Protein AF-0000000087550953 (afdb_homodimer)

Secondary structure (DSSP, 8-state):
---------------TTHHHHHHHHHHHHHHHHTTSPPPPTTEEEEEE-PPP-TTGGGEEEEEEEEEEEEE-SS-EEE--EEEEEEETTTTEEEEEEE--S-EEE--PPPSS---EEEEEESPPEEEE--SSS-EEEEEETT-EEEEEEEEE-S--EEPEE-/---------------TTHHHHHHHHHHHHHHHHTTSPPPPTTEEEEEE-PPP-TTGGGEEEEEEEEEEEEE-SS-EEE--EEEEEEETTTTEEEEEEE--S-EEE--PPPSS---EEEEEESPPEEEE--SSS-EEEEEETT-EEEEEEEEE-S--EEPEE-

InterPro domains:
  IPR005658 Proteinase inhibitor I11, ecotin [PF03974] (33-151)
  IPR005658 Proteinase inhibitor I11, ecotin [PTHR35890] (32-162)
  IPR036198 Ecotin superfamily [SSF49772] (35-161)

pLDDT: mean 83.34, std 19.75, range [30.27, 98.44]

Foldseek 3Di:
DPPPPPPPPPPPPPPPDPPPQVVVLVVLQVVQCVLDDAADPQKHKDKDADGDDDPQQQKKKKKWKWAKDWAAPWDKAFDWDKDWDADPPPRDIEIEIGGPRDMDTDDDDGDPRGTDIDTHTHPMDMGGGDNNHMHMYMGGPRMDMDMDMDGDDPDDDDDDDD/DPPPPPPPPPPPPPPPDPPPQVVVLVVLQVVQCVLDDAADPQKHKDKDADGDDDPQQQKKKKKWKWAKDWAAPWDKAFDWDKDWDADPPPRDIEIEIGGPRDMDTDDDDGDPRGTDIDTHTHDMDMGGGDNNHMHMYMGGPRMDMDMDMDGDDPDDDDDDDD

Nearest PDB structures (foldseek):
  1ezu-assembly1_B  TM=9.548E-01  e=1.624E-15  Escherichia coli
  1n8o-assembly1_E-2  TM=9.408E-01  e=2.287E-15  Escherichia coli K-12
  4niy-assembly1_E  TM=9.504E-01  e=1.503E-14  Escherichia coli K-12
  1slv-assembly1_A-2  TM=9.205E-01  e=1.888E-14  Escherichia coli
  4iw4-assembly1_D  TM=9.312E-01  e=3.341E-14  Escherichia coli

Solvent-accessible surface area (backbone atoms only — not comparable to full-atom values): 19060 Å² total; per-residue (Å²): 136,84,79,76,78,77,77,73,82,75,79,76,75,84,72,68,77,68,61,63,61,54,53,61,43,47,55,59,41,51,65,62,50,66,78,48,81,78,56,53,90,69,37,35,43,32,34,44,71,44,65,81,65,94,63,37,90,52,28,31,35,38,35,32,50,27,36,77,39,78,36,58,84,49,59,62,32,34,45,67,46,80,41,83,40,74,42,85,91,76,80,42,62,34,36,41,46,48,57,87,76,44,69,46,62,60,88,66,91,56,91,76,73,55,65,42,83,42,81,29,31,38,86,65,49,78,45,76,45,47,49,87,52,57,48,39,34,35,34,38,66,81,45,47,46,33,31,30,47,26,38,49,51,92,58,75,42,72,48,45,73,114,137,84,81,75,79,76,77,73,80,74,79,76,76,84,73,67,80,67,60,63,61,56,54,61,46,47,55,59,40,51,64,62,50,66,77,47,81,78,56,53,92,69,38,34,42,32,34,41,73,45,66,81,65,94,64,38,90,50,28,31,34,38,38,32,50,25,37,77,41,78,35,56,85,47,57,60,32,35,46,68,45,81,41,83,41,74,41,84,91,76,80,43,62,34,35,41,45,48,56,90,77,44,70,46,62,59,89,65,91,57,89,78,72,54,66,42,83,41,78,29,30,37,86,66,50,78,42,75,44,45,50,89,52,58,47,38,34,37,33,36,70,80,48,46,46,34,33,31,47,28,38,49,51,91,58,75,44,70,49,45,74,115

Structure (mmCIF, N/CA/C/O backbone):
data_AF-0000000087550953-model_v1
#
loop_
_entity.id
_entity.type
_entity.pdbx_description
1 polymer Ecotin
#
loop_
_atom_site.group_PDB
_atom_site.id
_atom_site.type_symbol
_atom_site.label_atom_id
_atom_site.label_alt_id
_atom_site.label_comp_id
_atom_site.label_asym_id
_atom_site.label_entity_id
_atom_site.label_seq_id
_atom_site.pdbx_PDB_ins_code
_atom_site.Cartn_x
_atom_site.Cartn_y
_atom_site.Cartn_z
_atom_site.occupancy
_atom_site.B_iso_or_equiv
_atom_site.auth_seq_id
_atom_site.auth_comp_id
_atom_site.auth_asym_id
_atom_site.auth_atom_id
_atom_site.pdbx_PDB_model_num
ATOM 1 N N . MET A 1 1 ? -7.473 6.297 -68.438 1 32.81 1 MET A N 1
ATOM 2 C CA . MET A 1 1 ? -8.039 6.266 -67.062 1 32.81 1 MET A CA 1
ATOM 3 C C . MET A 1 1 ? -6.957 5.957 -66.062 1 32.81 1 MET A C 1
ATOM 5 O O . MET A 1 1 ? -6.422 4.848 -66 1 32.81 1 MET A O 1
ATOM 9 N N . LYS A 1 2 ? -6.07 7.012 -65.812 1 34.12 2 LYS A N 1
ATOM 10 C CA . LYS A 1 2 ? -4.805 7.105 -65.062 1 34.12 2 LYS A CA 1
ATOM 11 C C . LYS A 1 2 ? -5.004 6.844 -63.594 1 34.12 2 LYS A C 1
ATOM 13 O O . LYS A 1 2 ? -5.809 7.516 -62.938 1 34.12 2 LYS A O 1
ATOM 18 N N . ILE A 1 3 ? -4.992 5.52 -63.188 1 38.53 3 ILE A N 1
ATOM 19 C CA . ILE A 1 3 ? -5.145 4.859 -61.906 1 38.53 3 ILE A CA 1
ATOM 20 C C . ILE A 1 3 ? -4.172 5.469 -60.906 1 38.53 3 ILE A C 1
ATOM 22 O O . ILE A 1 3 ? -2.955 5.391 -61.062 1 38.53 3 ILE A O 1
ATOM 26 N N . VAL A 1 4 ? -4.434 6.668 -60.344 1 33.28 4 VAL A N 1
ATOM 27 C CA . VAL A 1 4 ? -3.635 7.352 -59.344 1 33.28 4 VAL A CA 1
ATOM 28 C C . VAL A 1 4 ? -3.527 6.48 -58.094 1 33.28 4 VAL A C 1
ATOM 30 O O . VAL A 1 4 ? -4.543 6.047 -57.531 1 33.28 4 VAL A O 1
ATOM 33 N N . LYS A 1 5 ? -2.443 5.645 -57.969 1 32.78 5 LYS A N 1
ATOM 34 C CA . LYS A 1 5 ? -1.973 4.781 -56.906 1 32.78 5 LYS A CA 1
ATOM 35 C C . LYS A 1 5 ? -1.817 5.562 -55.594 1 32.78 5 LYS A C 1
ATOM 37 O O . LYS A 1 5 ? -0.935 6.414 -55.469 1 32.78 5 LYS A O 1
ATOM 42 N N . LYS A 1 6 ? -2.938 6.168 -55.062 1 40.34 6 LYS A N 1
ATOM 43 C CA . LYS A 1 6 ? -2.748 6.867 -53.781 1 40.34 6 LYS A CA 1
ATOM 44 C C . LYS A 1 6 ? -2.014 5.984 -52.781 1 40.34 6 LYS A C 1
ATOM 46 O O . LYS A 1 6 ? -2.43 4.855 -52.5 1 40.34 6 LYS A O 1
ATOM 51 N N . LEU A 1 7 ? -0.684 6.188 -52.562 1 36.62 7 LEU A N 1
ATOM 52 C CA . LEU A 1 7 ? 0.215 5.555 -51.625 1 36.62 7 LEU A CA 1
ATOM 53 C C . LEU A 1 7 ? -0.283 5.754 -50.188 1 36.62 7 LEU A C 1
ATOM 55 O O . LEU A 1 7 ? -0.565 6.879 -49.781 1 36.62 7 LEU A O 1
ATOM 59 N N . ILE A 1 8 ? -1.126 4.902 -49.688 1 41.12 8 ILE A N 1
ATOM 60 C CA . ILE A 1 8 ? -1.607 4.914 -48.312 1 41.12 8 ILE A CA 1
ATOM 61 C C . ILE A 1 8 ? -0.422 4.957 -47.375 1 41.12 8 ILE A C 1
ATOM 63 O O . ILE A 1 8 ? 0.488 4.129 -47.469 1 41.12 8 ILE A O 1
ATOM 67 N N . PRO A 1 9 ? -0.022 6.137 -46.781 1 45.53 9 PRO A N 1
ATOM 68 C CA . PRO A 1 9 ? 1.062 6.219 -45.812 1 45.53 9 PRO A CA 1
ATOM 69 C C . PRO A 1 9 ? 0.917 5.195 -44.688 1 45.53 9 PRO A C 1
ATOM 71 O O . PRO A 1 9 ? -0.192 4.961 -44.188 1 45.53 9 PRO A O 1
ATOM 74 N N . GLY A 1 10 ? 1.662 4.078 -44.719 1 38.56 10 GLY A N 1
ATOM 75 C CA . GLY A 1 10 ? 1.785 3.051 -43.688 1 38.56 10 GLY A CA 1
ATOM 76 C C . GLY A 1 10 ? 2.078 3.609 -42.312 1 38.56 10 GLY A C 1
ATOM 77 O O . GLY A 1 10 ? 3.043 4.355 -42.125 1 38.56 10 GLY A O 1
ATOM 78 N N . LEU A 1 11 ? 1.066 3.891 -41.562 1 40.94 11 LEU A N 1
ATOM 79 C CA . LEU A 1 11 ? 1.203 4.211 -40.156 1 40.94 11 LEU A CA 1
ATOM 80 C C . LEU A 1 11 ? 2.152 3.236 -39.438 1 40.94 11 LEU A C 1
ATOM 82 O O . LEU A 1 11 ? 1.882 2.035 -39.406 1 40.94 11 LEU A O 1
ATOM 86 N N . ILE A 1 12 ? 3.506 3.463 -39.5 1 39.19 12 ILE A N 1
ATOM 87 C CA . ILE A 1 12 ? 4.496 2.707 -38.75 1 39.19 12 ILE A CA 1
ATOM 88 C C . ILE A 1 12 ? 4.148 2.736 -37.25 1 39.19 12 ILE A C 1
ATOM 90 O O . ILE A 1 12 ? 4.141 3.803 -36.656 1 39.19 12 ILE A O 1
ATOM 94 N N . VAL A 1 13 ? 3.357 1.859 -36.812 1 38.94 13 VAL A N 1
ATOM 95 C CA . VAL A 1 13 ? 3.137 1.616 -35.406 1 38.94 13 VAL A CA 1
ATOM 96 C C . VAL A 1 13 ? 4.477 1.4 -34.688 1 38.94 13 VAL A C 1
ATOM 98 O O . VAL A 1 13 ? 5.242 0.506 -35.062 1 38.94 13 VAL A O 1
ATOM 101 N N . LEU A 1 14 ? 5.105 2.359 -34.094 1 36.69 14 LEU A N 1
ATOM 102 C CA . LEU A 1 14 ? 6.266 2.336 -33.188 1 36.69 14 LEU A CA 1
ATOM 103 C C . LEU A 1 14 ? 6.113 1.265 -32.125 1 36.69 14 LEU A C 1
ATOM 105 O O . LEU A 1 14 ? 5.504 1.508 -31.078 1 36.69 14 LEU A O 1
ATOM 109 N N . ILE A 1 15 ? 5.895 0.039 -32.375 1 39.53 15 ILE A N 1
ATOM 110 C CA . ILE A 1 15 ? 5.863 -1.06 -31.438 1 39.53 15 ILE A CA 1
ATOM 111 C C . ILE A 1 15 ? 7.238 -1.229 -30.797 1 39.53 15 ILE A C 1
ATOM 113 O O . ILE A 1 15 ? 7.426 -2.08 -29.922 1 39.53 15 ILE A O 1
ATOM 117 N N . GLY A 1 16 ? 8.398 -0.811 -31.344 1 37.25 16 GLY A N 1
ATOM 118 C CA . GLY A 1 16 ? 9.648 -1.536 -31.156 1 37.25 16 GLY A CA 1
ATOM 119 C C . GLY A 1 16 ? 10.289 -1.298 -29.812 1 37.25 16 GLY A C 1
ATOM 120 O O . GLY A 1 16 ? 11.32 -1.896 -29.484 1 37.25 16 GLY A O 1
ATOM 121 N N . MET A 1 17 ? 10.211 -0.172 -29.156 1 39.56 17 MET A N 1
ATOM 122 C CA . MET A 1 17 ? 11.305 0.144 -28.25 1 39.56 17 MET A CA 1
ATOM 123 C C . MET A 1 17 ? 11.188 -0.655 -26.953 1 39.56 17 MET A C 1
ATOM 125 O O . MET A 1 17 ? 12 -0.502 -26.047 1 39.56 17 MET A O 1
ATOM 129 N N . THR A 1 18 ? 10.18 -1.499 -26.672 1 47.12 18 THR A N 1
ATOM 130 C CA . THR A 1 18 ? 10.023 -2.018 -25.312 1 47.12 18 THR A CA 1
ATOM 131 C C . THR A 1 18 ? 10.867 -3.273 -25.109 1 47.12 18 THR A C 1
ATOM 133 O O . THR A 1 18 ? 11.07 -3.717 -23.984 1 47.12 18 THR A O 1
ATOM 136 N N . THR A 1 19 ? 11.492 -3.861 -26.141 1 49.34 19 THR A N 1
ATOM 137 C CA . THR A 1 19 ? 12.062 -5.188 -25.953 1 49.34 19 THR A CA 1
ATOM 138 C C . THR A 1 19 ? 13.477 -5.094 -25.375 1 49.34 19 THR A C 1
ATOM 140 O O . THR A 1 19 ? 13.93 -5.996 -24.672 1 49.34 19 THR A O 1
ATOM 143 N N . PHE A 1 20 ? 14.203 -4.055 -25.75 1 46.66 20 PHE A N 1
ATOM 144 C CA . PHE A 1 20 ? 15.609 -4.047 -25.391 1 46.66 20 PHE A CA 1
ATOM 145 C C . PHE A 1 20 ? 15.781 -3.85 -23.891 1 46.66 20 PHE A C 1
ATOM 147 O O . PHE A 1 20 ? 16.609 -4.504 -23.25 1 46.66 20 PHE A O 1
ATOM 154 N N . ALA A 1 21 ? 15.102 -2.967 -23.25 1 50.09 21 ALA A N 1
ATOM 155 C CA . ALA A 1 21 ? 15.234 -2.697 -21.828 1 50.09 21 ALA A CA 1
ATOM 156 C C . ALA A 1 21 ? 14.852 -3.922 -21 1 50.09 21 ALA A C 1
ATOM 158 O O . ALA A 1 21 ? 15.445 -4.18 -19.953 1 50.09 21 ALA A O 1
ATOM 159 N N . GLN A 1 22 ? 14.039 -4.82 -21.438 1 53.56 22 GLN A N 1
ATOM 160 C CA . GLN A 1 22 ? 13.594 -6 -20.703 1 53.56 22 GLN A CA 1
ATOM 161 C C . GLN A 1 22 ? 14.711 -7.031 -20.594 1 53.56 22 GLN A C 1
ATOM 163 O O . GLN A 1 22 ? 14.844 -7.703 -19.562 1 53.56 22 GLN A O 1
ATOM 168 N N . LYS A 1 23 ? 15.625 -7.156 -21.641 1 52.69 23 LYS A N 1
ATOM 169 C CA . LYS A 1 23 ? 16.656 -8.188 -21.641 1 52.69 23 LYS A CA 1
ATOM 170 C C . LYS A 1 23 ? 17.766 -7.871 -20.641 1 52.69 23 LYS A C 1
ATOM 172 O O . LYS A 1 23 ? 18.25 -8.758 -19.938 1 52.69 23 LYS A O 1
ATOM 177 N N . LYS A 1 24 ? 18.281 -6.664 -20.641 1 52.03 24 LYS A N 1
ATOM 178 C CA . LYS A 1 24 ? 19.328 -6.301 -19.703 1 52.03 24 LYS A CA 1
ATOM 179 C C . LYS A 1 24 ? 18.844 -6.441 -18.266 1 52.03 24 LYS A C 1
ATOM 181 O O . LYS A 1 24 ? 19.578 -6.93 -17.391 1 52.03 24 LYS A O 1
ATOM 186 N N . ALA A 1 25 ? 17.656 -6.07 -18.047 1 56.75 25 ALA A N 1
ATOM 187 C CA . ALA A 1 25 ? 17.078 -6.203 -16.703 1 56.75 25 ALA A CA 1
ATOM 188 C C . ALA A 1 25 ? 17 -7.668 -16.297 1 56.75 25 ALA A C 1
ATOM 190 O O . ALA A 1 25 ? 17.219 -8 -15.125 1 56.75 25 ALA A O 1
ATOM 191 N N . GLU A 1 26 ? 16.859 -8.523 -17.234 1 56.72 26 GLU A N 1
ATOM 192 C CA . GLU A 1 26 ? 16.766 -9.953 -16.938 1 56.72 26 GLU A CA 1
ATOM 193 C C . GLU A 1 26 ? 18.094 -10.516 -16.453 1 56.72 26 GLU A C 1
ATOM 195 O O . GLU A 1 26 ? 18.125 -11.336 -15.531 1 56.72 26 GLU A O 1
ATOM 200 N N . LYS A 1 27 ? 19.109 -10.062 -17.062 1 55.44 27 LYS A N 1
ATOM 201 C CA . LYS A 1 27 ? 20.406 -10.602 -16.672 1 55.44 27 LYS A CA 1
ATOM 202 C C . LYS A 1 27 ? 20.781 -10.188 -15.25 1 55.44 27 LYS A C 1
ATOM 204 O O . LYS A 1 27 ? 21.25 -11.008 -14.461 1 55.44 27 LYS A O 1
ATOM 209 N N . TYR A 1 28 ? 20.625 -8.969 -14.875 1 57.66 28 TYR A N 1
ATOM 210 C CA . TYR A 1 28 ? 20.938 -8.492 -13.531 1 57.66 28 TYR A CA 1
ATOM 211 C C . TYR A 1 28 ? 20.047 -9.164 -12.5 1 57.66 28 TYR A C 1
ATOM 213 O O . TYR A 1 28 ? 20.516 -9.547 -11.422 1 57.66 28 TYR A O 1
ATOM 221 N N . ALA A 1 29 ? 18.891 -9.43 -12.945 1 61.28 29 ALA A N 1
ATOM 222 C CA . ALA A 1 29 ? 17.953 -10.078 -12.016 1 61.28 29 ALA A CA 1
ATOM 223 C C . ALA A 1 29 ? 18.406 -11.5 -11.695 1 61.28 29 ALA A C 1
ATOM 225 O O . ALA A 1 29 ? 18.344 -11.93 -10.539 1 61.28 29 ALA A O 1
ATOM 226 N N . LYS A 1 30 ? 18.906 -12.148 -12.695 1 61.03 30 LYS A N 1
ATOM 227 C CA . LYS A 1 30 ? 19.312 -13.539 -12.477 1 61.03 30 LYS A CA 1
ATOM 228 C C . LYS A 1 30 ? 20.438 -13.633 -11.461 1 61.03 30 LYS A C 1
ATOM 230 O O . LYS A 1 30 ? 20.438 -14.516 -10.602 1 61.03 30 LYS A O 1
ATOM 235 N N . LEU A 1 31 ? 21.375 -12.789 -11.539 1 60.41 31 LEU A N 1
ATOM 236 C CA . LEU A 1 31 ? 22.516 -12.812 -10.625 1 60.41 31 LEU A CA 1
ATOM 237 C C . LEU A 1 31 ? 22.062 -12.547 -9.195 1 60.41 31 LEU A C 1
ATOM 239 O O . LEU A 1 31 ? 22.531 -13.203 -8.258 1 60.41 31 LEU A O 1
ATOM 243 N N . GLU A 1 32 ? 21.047 -11.734 -9.047 1 71.5 32 GLU A N 1
ATOM 244 C CA . GLU A 1 32 ? 20.594 -11.398 -7.699 1 71.5 32 GLU A CA 1
ATOM 245 C C . GLU A 1 32 ? 19.656 -12.477 -7.145 1 71.5 32 GLU A C 1
ATOM 247 O O . GLU A 1 32 ? 19.641 -12.719 -5.938 1 71.5 32 GLU A O 1
ATOM 252 N N . ILE A 1 33 ? 19.234 -13.297 -8.078 1 77.81 33 ILE A N 1
ATOM 253 C CA . ILE A 1 33 ? 18.281 -14.312 -7.641 1 77.81 33 ILE A CA 1
ATOM 254 C C . ILE A 1 33 ? 19.031 -15.547 -7.148 1 77.81 33 ILE A C 1
ATOM 256 O O . ILE A 1 33 ? 18.516 -16.297 -6.312 1 77.81 33 ILE A O 1
ATOM 260 N N . GLU A 1 34 ? 20.219 -15.727 -7.602 1 78.06 34 GLU A N 1
ATOM 261 C CA . GLU A 1 34 ? 21.016 -16.891 -7.246 1 78.06 34 GLU A CA 1
ATOM 262 C C . GLU A 1 34 ? 21.359 -16.891 -5.762 1 78.06 34 GLU A C 1
ATOM 264 O O . GLU A 1 34 ? 21.625 -17.953 -5.176 1 78.06 34 GLU A O 1
ATOM 269 N N . MET A 1 35 ? 21.297 -15.773 -5.176 1 80.19 35 MET A N 1
ATOM 270 C CA . MET A 1 35 ? 21.641 -15.656 -3.764 1 80.19 35 MET A CA 1
ATOM 271 C C . MET A 1 35 ? 20.5 -16.141 -2.881 1 80.19 35 MET A C 1
ATOM 273 O O . MET A 1 35 ? 20.688 -16.359 -1.682 1 80.19 35 MET A O 1
ATOM 277 N N . PHE A 1 36 ? 19.406 -16.375 -3.471 1 86.25 36 PHE A N 1
ATOM 278 C CA . PHE A 1 36 ? 18.25 -16.781 -2.689 1 86.25 36 PHE A CA 1
ATOM 279 C C . PHE A 1 36 ? 18.172 -18.312 -2.582 1 86.25 36 PHE A C 1
ATOM 281 O O . PHE A 1 36 ? 18.641 -19.016 -3.475 1 86.25 36 PHE A O 1
ATOM 288 N N . PRO A 1 37 ? 17.609 -18.734 -1.5 1 85.69 37 PRO A N 1
ATOM 289 C CA . PRO A 1 37 ? 17.484 -20.188 -1.344 1 85.69 37 PRO A CA 1
ATOM 290 C C . PRO A 1 37 ? 16.656 -20.828 -2.449 1 85.69 37 PRO A C 1
ATOM 292 O O . PRO A 1 37 ? 15.812 -20.156 -3.059 1 85.69 37 PRO A O 1
ATOM 295 N N . LYS A 1 38 ? 16.984 -22.094 -2.602 1 89.12 38 LYS A N 1
ATOM 296 C CA . LYS A 1 38 ? 16.156 -22.844 -3.547 1 89.12 38 LYS A CA 1
ATOM 297 C C . LYS A 1 38 ? 14.781 -23.141 -2.971 1 89.12 38 LYS A C 1
ATOM 299 O O . LYS A 1 38 ? 14.617 -23.234 -1.754 1 89.12 38 LYS A O 1
ATOM 304 N N . ALA A 1 39 ? 13.867 -23.266 -3.939 1 93.38 39 ALA A N 1
ATOM 305 C CA . ALA A 1 39 ? 12.508 -23.578 -3.5 1 93.38 39 ALA A CA 1
ATOM 306 C C . ALA A 1 39 ? 12.422 -24.984 -2.926 1 93.38 39 ALA A C 1
ATOM 308 O O . ALA A 1 39 ? 13.078 -25.906 -3.422 1 93.38 39 ALA A O 1
ATOM 309 N N . LYS A 1 40 ? 11.656 -25.188 -1.918 1 94.25 40 LYS A N 1
ATOM 310 C CA . LYS A 1 40 ? 11.406 -26.516 -1.363 1 94.25 40 LYS A CA 1
ATOM 311 C C . LYS A 1 40 ? 10.5 -27.328 -2.281 1 94.25 40 LYS A C 1
ATOM 313 O O . LYS A 1 40 ? 9.922 -26.797 -3.23 1 94.25 40 LYS A O 1
ATOM 318 N N . GLU A 1 41 ? 10.43 -28.578 -1.947 1 96 41 GLU A N 1
ATOM 319 C CA . GLU A 1 41 ? 9.57 -29.453 -2.746 1 96 41 GLU A CA 1
ATOM 320 C C . GLU A 1 41 ? 8.125 -28.938 -2.746 1 96 41 GLU A C 1
ATOM 322 O O . GLU A 1 41 ? 7.602 -28.562 -1.699 1 96 41 GLU A O 1
ATOM 327 N N . GLY A 1 42 ? 7.566 -28.938 -3.91 1 96.75 42 GLY A N 1
ATOM 328 C CA . GLY A 1 42 ? 6.188 -28.484 -4.027 1 96.75 42 GLY A CA 1
ATOM 329 C C . GLY A 1 42 ? 6.07 -26.984 -4.203 1 96.75 42 GLY A C 1
ATOM 330 O O . GLY A 1 42 ? 4.965 -26.469 -4.367 1 96.75 42 GLY A O 1
ATOM 331 N N . TYR A 1 43 ? 7.199 -26.406 -4.148 1 97.31 43 TYR A N 1
ATOM 332 C CA . TYR A 1 43 ? 7.23 -24.953 -4.301 1 97.31 43 TYR A CA 1
ATOM 333 C C . TYR A 1 43 ? 8.07 -24.547 -5.512 1 97.31 43 TYR A C 1
ATOM 335 O O . TYR A 1 43 ? 8.859 -25.344 -6.02 1 97.31 43 TYR A O 1
ATOM 343 N N . LYS A 1 44 ? 7.824 -23.312 -5.938 1 97 44 LYS A N 1
ATOM 344 C CA . LYS A 1 44 ? 8.664 -22.703 -6.965 1 97 44 LYS A CA 1
ATOM 345 C C . LYS A 1 44 ? 9.078 -21.281 -6.562 1 97 44 LYS A C 1
ATOM 347 O O . LYS A 1 44 ? 8.391 -20.625 -5.781 1 97 44 LYS A O 1
ATOM 352 N N . GLN A 1 45 ? 10.195 -20.938 -7.102 1 95.56 45 GLN A N 1
ATOM 353 C CA . GLN A 1 45 ? 10.672 -19.562 -6.941 1 95.56 45 GLN A CA 1
ATOM 354 C C . GLN A 1 45 ? 10.273 -18.703 -8.133 1 95.56 45 GLN A C 1
ATOM 356 O O . GLN A 1 45 ? 10.539 -19.062 -9.281 1 95.56 45 GLN A O 1
ATOM 361 N N . VAL A 1 46 ? 9.562 -17.656 -7.859 1 96.19 46 VAL A N 1
ATOM 362 C CA . VAL A 1 46 ? 9.188 -16.703 -8.898 1 96.19 46 VAL A CA 1
ATOM 363 C C . VAL A 1 46 ? 9.664 -15.312 -8.508 1 96.19 46 VAL A C 1
ATOM 365 O O . VAL A 1 46 ? 9.875 -15.023 -7.328 1 96.19 46 VAL A O 1
ATOM 368 N N . TYR A 1 47 ? 9.867 -14.477 -9.594 1 95.25 47 TYR A N 1
ATOM 369 C CA . TYR A 1 47 ? 10.383 -13.156 -9.242 1 95.25 47 TYR A CA 1
ATOM 370 C C . TYR A 1 47 ? 9.82 -12.086 -10.18 1 95.25 47 TYR A C 1
ATOM 372 O O . TYR A 1 47 ? 9.336 -12.398 -11.266 1 95.25 47 TYR A O 1
ATOM 380 N N . ILE A 1 48 ? 9.758 -10.93 -9.75 1 95.06 48 ILE A N 1
ATOM 381 C CA . ILE A 1 48 ? 9.43 -9.734 -10.516 1 95.06 48 ILE A CA 1
ATOM 382 C C . ILE A 1 48 ? 10.664 -8.844 -10.633 1 95.06 48 ILE A C 1
ATOM 384 O O . ILE A 1 48 ? 11.203 -8.383 -9.617 1 95.06 48 ILE A O 1
ATOM 388 N N . GLN A 1 49 ? 11.094 -8.664 -11.797 1 93.44 49 GLN A N 1
ATOM 389 C CA . GLN A 1 49 ? 12.141 -7.695 -12.102 1 93.44 49 GLN A CA 1
ATOM 390 C C . GLN A 1 49 ? 11.578 -6.5 -12.859 1 93.44 49 GLN A C 1
ATOM 392 O O . GLN A 1 49 ? 11.047 -6.652 -13.961 1 93.44 49 GLN A O 1
ATOM 397 N N . LEU A 1 50 ? 11.789 -5.371 -12.266 1 93.88 50 LEU A N 1
ATOM 398 C CA . LEU A 1 50 ? 11.195 -4.172 -12.852 1 93.88 50 LEU A CA 1
ATOM 399 C C . LEU A 1 50 ? 12.227 -3.41 -13.68 1 93.88 50 LEU A C 1
ATOM 401 O O . LEU A 1 50 ? 13.391 -3.326 -13.297 1 93.88 50 LEU A O 1
ATOM 405 N N . PRO A 1 51 ? 11.789 -2.898 -14.797 1 92.75 51 PRO A N 1
ATOM 406 C CA . PRO A 1 51 ? 12.727 -2.096 -15.586 1 92.75 51 PRO A CA 1
ATOM 407 C C . PRO A 1 51 ? 13.094 -0.781 -14.906 1 92.75 51 PRO A C 1
ATOM 409 O O . PRO A 1 51 ? 12.297 -0.223 -14.156 1 92.75 51 PRO A O 1
ATOM 412 N N . MET A 1 52 ? 14.289 -0.308 -15.195 1 91.75 52 MET A N 1
ATOM 413 C CA . MET A 1 52 ? 14.734 0.971 -14.648 1 91.75 52 MET A CA 1
ATOM 414 C C . MET A 1 52 ? 13.883 2.117 -15.188 1 91.75 52 MET A C 1
ATOM 416 O O . MET A 1 52 ? 13.516 2.127 -16.359 1 91.75 52 MET A O 1
ATOM 420 N N . THR A 1 53 ? 13.57 2.998 -14.219 1 91.31 53 THR A N 1
ATOM 421 C CA . THR A 1 53 ? 12.82 4.18 -14.641 1 91.31 53 THR A CA 1
ATOM 422 C C . THR A 1 53 ? 13.234 5.398 -13.82 1 91.31 53 THR A C 1
ATOM 424 O O . THR A 1 53 ? 13.781 5.262 -12.727 1 91.31 53 THR A O 1
ATOM 427 N N . LYS A 1 54 ? 13.133 6.637 -14.297 1 87.69 54 LYS A N 1
ATOM 428 C CA . LYS A 1 54 ? 13.617 7.863 -13.672 1 87.69 54 LYS A CA 1
ATOM 429 C C . LYS A 1 54 ? 12.805 8.195 -12.422 1 87.69 54 LYS A C 1
ATOM 431 O O . LYS A 1 54 ? 13.352 8.719 -11.445 1 87.69 54 LYS A O 1
ATOM 436 N N . ASN A 1 55 ? 11.484 7.93 -12.289 1 89.56 55 ASN A N 1
ATOM 437 C CA . ASN A 1 55 ? 10.664 8.367 -11.164 1 89.56 55 ASN A CA 1
ATOM 438 C C . ASN A 1 55 ? 10.094 7.18 -10.383 1 89.56 55 ASN A C 1
ATOM 440 O O . ASN A 1 55 ? 8.898 7.129 -10.117 1 89.56 55 ASN A O 1
ATOM 444 N N . GLU A 1 56 ? 11.133 6.449 -9.82 1 92.69 56 GLU A N 1
ATOM 445 C CA . GLU A 1 56 ? 10.68 5.238 -9.148 1 92.69 56 GLU A CA 1
ATOM 446 C C . GLU A 1 56 ? 9.969 5.566 -7.84 1 92.69 56 GLU A C 1
ATOM 448 O O . GLU A 1 56 ? 9.078 4.828 -7.406 1 92.69 56 GLU A O 1
ATOM 453 N N . ASN A 1 57 ? 10.297 6.742 -7.227 1 88.94 57 ASN A N 1
ATOM 454 C CA . ASN A 1 57 ? 9.719 7.133 -5.945 1 88.94 57 ASN A CA 1
ATOM 455 C C . ASN A 1 57 ? 8.211 7.359 -6.051 1 88.94 57 ASN A C 1
ATOM 457 O O . ASN A 1 57 ? 7.504 7.332 -5.043 1 88.94 57 ASN A O 1
ATOM 461 N N . ASP A 1 58 ? 7.754 7.629 -7.25 1 92.44 58 ASP A N 1
ATOM 462 C CA . ASP A 1 58 ? 6.336 7.906 -7.457 1 92.44 58 ASP A CA 1
ATOM 463 C C . ASP A 1 58 ? 5.586 6.648 -7.883 1 92.44 58 ASP A C 1
ATOM 465 O O . ASP A 1 58 ? 4.395 6.703 -8.195 1 92.44 58 ASP A O 1
ATOM 469 N N . LEU A 1 59 ? 6.348 5.586 -7.875 1 94.94 59 LEU A N 1
ATOM 470 C CA . LEU A 1 59 ? 5.75 4.336 -8.336 1 94.94 59 LEU A CA 1
ATOM 471 C C . LEU A 1 59 ? 5.695 3.311 -7.207 1 94.94 59 LEU A C 1
ATOM 473 O O . LEU A 1 59 ? 6.586 3.27 -6.355 1 94.94 59 LEU A O 1
ATOM 477 N N . LYS A 1 60 ? 4.625 2.557 -7.242 1 97.19 60 LYS A N 1
ATOM 478 C CA . LYS A 1 60 ? 4.453 1.406 -6.359 1 97.19 60 LYS A CA 1
ATOM 479 C C . LYS A 1 60 ? 4.113 0.149 -7.156 1 97.19 60 LYS A C 1
AT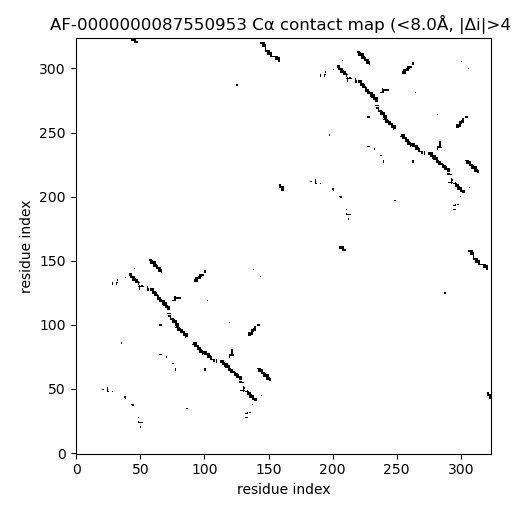OM 481 O O . LYS A 1 60 ? 3.701 0.233 -8.312 1 97.19 60 LYS A O 1
ATOM 486 N N . VAL A 1 61 ? 4.367 -0.966 -6.512 1 96.75 61 VAL A N 1
ATOM 487 C CA . VAL A 1 61 ? 4.016 -2.254 -7.102 1 96.75 61 VAL A CA 1
ATOM 488 C C . VAL A 1 61 ? 2.959 -2.943 -6.242 1 96.75 61 VAL A C 1
ATOM 490 O O . VAL A 1 61 ? 3.148 -3.123 -5.035 1 96.75 61 VAL A O 1
ATOM 493 N N . GLU A 1 62 ? 1.87 -3.158 -6.883 1 97.44 62 GLU A N 1
ATOM 494 C CA . GLU A 1 62 ? 0.876 -4.02 -6.25 1 97.44 62 GLU A CA 1
ATOM 495 C C . GLU A 1 62 ? 0.938 -5.438 -6.809 1 97.44 62 GLU A C 1
ATOM 497 O O . GLU A 1 62 ? 0.851 -5.637 -8.023 1 97.44 62 GLU A O 1
ATOM 502 N N . PHE A 1 63 ? 1.124 -6.438 -5.863 1 97.75 63 PHE A N 1
ATOM 503 C CA . PHE A 1 63 ? 1.208 -7.793 -6.383 1 97.75 63 PHE A CA 1
ATOM 504 C C . PHE A 1 63 ? 0.138 -8.68 -5.758 1 97.75 63 PHE A C 1
ATOM 506 O O . PHE A 1 63 ? -0.348 -8.398 -4.66 1 97.75 63 PHE A O 1
ATOM 513 N N . PHE A 1 64 ? -0.134 -9.727 -6.504 1 97.69 64 PHE A N 1
ATOM 514 C CA . PHE A 1 64 ? -1.208 -10.664 -6.199 1 97.69 64 PHE A CA 1
ATOM 515 C C . PHE A 1 64 ? -0.714 -12.102 -6.297 1 97.69 64 PHE A C 1
ATOM 517 O O . PHE A 1 64 ? -0.252 -12.531 -7.355 1 97.69 64 PHE A O 1
ATOM 524 N N . VAL A 1 65 ? -0.802 -12.781 -5.219 1 98.44 65 VAL A N 1
ATOM 525 C CA . VAL A 1 65 ? -0.543 -14.211 -5.285 1 98.44 65 VAL A CA 1
ATOM 526 C C . VAL A 1 65 ? -1.864 -14.969 -5.379 1 98.44 65 VAL A C 1
ATOM 528 O O . VAL A 1 65 ? -2.713 -14.867 -4.488 1 98.44 65 VAL A O 1
ATOM 531 N N . GLY A 1 66 ? -1.997 -15.68 -6.449 1 98.12 66 GLY A N 1
ATOM 532 C CA . GLY A 1 66 ? -3.303 -16.297 -6.633 1 98.12 66 GLY A CA 1
ATOM 533 C C . GLY A 1 66 ? -3.281 -17.469 -7.602 1 98.12 66 GLY A C 1
ATOM 534 O O . GLY A 1 66 ? -2.221 -18.031 -7.867 1 98.12 66 GLY A O 1
ATOM 535 N N . VAL A 1 67 ? -4.492 -17.938 -8 1 97.19 67 VAL A N 1
ATOM 536 C CA . VAL A 1 67 ? -4.695 -19.062 -8.891 1 97.19 67 VAL A CA 1
ATOM 537 C C . VAL A 1 67 ? -5.93 -18.828 -9.758 1 97.19 67 VAL A C 1
ATOM 539 O O . VAL A 1 67 ? -6.887 -18.188 -9.328 1 97.19 67 VAL A O 1
ATOM 542 N N . GLU A 1 68 ? -5.809 -19.312 -11 1 96.19 68 GLU A N 1
ATOM 543 C CA . GLU A 1 68 ? -7 -19.312 -11.844 1 96.19 68 GLU A CA 1
ATOM 544 C C . GLU A 1 68 ? -7.898 -20.5 -11.523 1 96.19 68 GLU A C 1
ATOM 546 O O . GLU A 1 68 ? -7.426 -21.641 -11.43 1 96.19 68 GLU A O 1
ATOM 551 N N . LYS A 1 69 ? -9.188 -20.203 -11.406 1 95.75 69 LYS A N 1
ATOM 552 C CA . LYS A 1 69 ? -10.164 -21.25 -11.109 1 95.75 69 LYS A CA 1
ATOM 553 C C . LYS A 1 69 ? -11.492 -20.969 -11.797 1 95.75 69 LYS A C 1
ATOM 555 O O . LYS A 1 69 ? -11.82 -19.812 -12.086 1 95.75 69 LYS A O 1
ATOM 560 N N . MET A 1 70 ? -12.164 -22.141 -12.086 1 95 70 MET A N 1
ATOM 561 C CA . MET A 1 70 ? -13.547 -22.016 -12.516 1 95 70 MET A CA 1
ATOM 562 C C . MET A 1 70 ? -14.469 -21.766 -11.32 1 95 70 MET A C 1
ATOM 564 O O . MET A 1 70 ? -14.617 -22.641 -10.461 1 95 70 MET A O 1
ATOM 568 N N . LEU A 1 71 ? -15.078 -20.516 -11.273 1 94.12 71 LEU A N 1
ATOM 569 C CA . LEU A 1 71 ? -15.844 -20.125 -10.094 1 94.12 71 LEU A CA 1
ATOM 570 C C . LEU A 1 71 ? -17.203 -19.547 -10.5 1 94.12 71 LEU A C 1
ATOM 572 O O . LEU A 1 71 ? -17.375 -19.094 -11.633 1 94.12 71 LEU A O 1
ATOM 576 N N . ASP A 1 72 ? -18.062 -19.625 -9.461 1 93.12 72 ASP A N 1
ATOM 577 C CA . ASP A 1 72 ? -19.406 -19.109 -9.703 1 93.12 72 ASP A CA 1
ATOM 578 C C . ASP A 1 72 ? -19.453 -17.594 -9.531 1 93.12 72 ASP A C 1
ATOM 580 O O . ASP A 1 72 ? -18.422 -16.922 -9.555 1 93.12 72 ASP A O 1
ATOM 584 N N . CYS A 1 73 ? -20.688 -16.984 -9.336 1 92.75 73 CYS A N 1
ATOM 585 C CA . CYS A 1 73 ? -20.938 -15.555 -9.344 1 92.75 73 CYS A CA 1
ATOM 586 C C . CYS A 1 73 ? -20.531 -14.922 -8.023 1 92.75 73 CYS A C 1
ATOM 588 O O . CYS A 1 73 ? -20.5 -13.703 -7.891 1 92.75 73 CYS A O 1
ATOM 590 N N . ASN A 1 74 ? -20.109 -15.789 -7.035 1 91.75 74 ASN A N 1
ATOM 591 C CA . ASN A 1 74 ? -19.781 -15.266 -5.711 1 91.75 74 ASN A CA 1
ATOM 592 C C . ASN A 1 74 ? -18.422 -14.578 -5.699 1 91.75 74 ASN A C 1
ATOM 594 O O . ASN A 1 74 ? -17.625 -14.734 -6.629 1 91.75 74 ASN A O 1
ATOM 598 N N . ASN A 1 75 ? -18.266 -13.664 -4.75 1 91.56 75 ASN A N 1
ATOM 599 C CA . ASN A 1 75 ? -16.922 -13.133 -4.52 1 91.56 75 ASN A CA 1
ATOM 600 C C . ASN A 1 75 ? -16.016 -14.172 -3.861 1 91.56 75 ASN A C 1
ATOM 602 O O . ASN A 1 75 ? -16.406 -14.805 -2.877 1 91.56 75 ASN A O 1
ATOM 606 N N . HIS A 1 76 ? -14.938 -14.398 -4.441 1 95.56 76 HIS A N 1
ATOM 607 C CA . HIS A 1 76 ? -14.031 -15.422 -3.93 1 95.56 76 HIS A CA 1
ATOM 608 C C . HIS A 1 76 ? -12.672 -14.836 -3.58 1 95.56 76 HIS A C 1
ATOM 610 O O . HIS A 1 76 ? -12.266 -13.812 -4.148 1 95.56 76 HIS A O 1
ATOM 616 N N . PHE A 1 77 ? -12.016 -15.438 -2.697 1 96.69 77 PHE A N 1
ATOM 617 C CA . PHE A 1 77 ? -10.648 -15.094 -2.32 1 96.69 77 PHE A CA 1
ATOM 618 C C . PHE A 1 77 ? -9.852 -16.344 -1.994 1 96.69 77 PHE A C 1
ATOM 620 O O . PHE A 1 77 ? -10.422 -17.375 -1.624 1 96.69 77 PHE A O 1
ATOM 627 N N . LEU A 1 78 ? -8.609 -16.234 -2.221 1 97.94 78 LEU A N 1
ATOM 628 C CA . LEU A 1 78 ? -7.727 -17.344 -1.909 1 97.94 78 LEU A CA 1
ATOM 629 C C . LEU A 1 78 ? -7.422 -17.406 -0.416 1 97.94 78 LEU A C 1
ATOM 631 O O . LEU A 1 78 ? -7.156 -16.375 0.207 1 97.94 78 LEU A O 1
ATOM 635 N N . ILE A 1 79 ? -7.477 -18.609 0.09 1 97.5 79 ILE A N 1
ATOM 636 C CA . ILE A 1 79 ? -7.133 -18.812 1.494 1 97.5 79 ILE A CA 1
ATOM 637 C C . ILE A 1 79 ? -5.652 -19.156 1.62 1 97.5 79 ILE A C 1
ATOM 639 O O . ILE A 1 79 ? -5.152 -20.031 0.914 1 97.5 79 ILE A O 1
ATOM 643 N N . GLY A 1 80 ? -4.977 -18.438 2.562 1 97.62 80 GLY A N 1
ATOM 644 C CA . GLY A 1 80 ? -3.557 -18.672 2.773 1 97.62 80 GLY A CA 1
ATOM 645 C C . GLY A 1 80 ? -2.859 -17.516 3.471 1 97.62 80 GLY A C 1
ATOM 646 O O . GLY A 1 80 ? -3.514 -16.641 4.047 1 97.62 80 GLY A O 1
ATOM 647 N N . ASN A 1 81 ? -1.561 -17.688 3.461 1 97.5 81 ASN A N 1
ATOM 648 C CA . ASN A 1 81 ? -0.762 -16.688 4.16 1 97.5 81 ASN A CA 1
ATOM 649 C C . ASN A 1 81 ? 0.465 -16.281 3.35 1 97.5 81 ASN A C 1
ATOM 651 O O . ASN A 1 81 ? 1.098 -17.109 2.709 1 97.5 81 ASN A O 1
ATOM 655 N N . LEU A 1 82 ? 0.693 -14.961 3.404 1 97.69 82 LEU A N 1
ATOM 656 C CA . LEU A 1 82 ? 1.895 -14.391 2.809 1 97.69 82 LEU A CA 1
ATOM 657 C C . LEU A 1 82 ? 2.822 -13.836 3.883 1 97.69 82 LEU A C 1
ATOM 659 O O . LEU A 1 82 ? 2.41 -13.008 4.703 1 97.69 82 LEU A O 1
ATOM 663 N N . LYS A 1 83 ? 4.074 -14.312 3.879 1 95.94 83 LYS A N 1
ATOM 664 C CA . LYS A 1 83 ? 5.031 -13.844 4.875 1 95.94 83 LYS A CA 1
ATOM 665 C C . LYS A 1 83 ? 6.27 -13.242 4.211 1 95.94 83 LYS A C 1
ATOM 667 O O . LYS A 1 83 ? 6.855 -13.852 3.314 1 95.94 83 LYS A O 1
ATOM 672 N N . ALA A 1 84 ? 6.57 -12.07 4.711 1 93.94 84 ALA A N 1
ATOM 673 C CA . ALA A 1 84 ? 7.828 -11.469 4.277 1 93.94 84 ALA A CA 1
ATOM 674 C C . ALA A 1 84 ? 9 -11.984 5.113 1 93.94 84 ALA A C 1
ATOM 676 O O . ALA A 1 84 ? 8.938 -11.977 6.344 1 93.94 84 ALA A O 1
ATOM 677 N N . GLN A 1 85 ? 10.062 -12.43 4.488 1 91.12 85 GLN A N 1
ATOM 678 C CA . GLN A 1 85 ? 11.242 -12.945 5.176 1 91.12 85 GLN A CA 1
ATOM 679 C C . GLN A 1 85 ? 12.492 -12.18 4.773 1 91.12 85 GLN A C 1
ATOM 681 O O . GLN A 1 85 ? 12.586 -11.68 3.648 1 91.12 85 GLN A O 1
ATOM 686 N N . ASP A 1 86 ? 13.375 -12.062 5.754 1 88 86 ASP A N 1
ATOM 687 C CA . ASP A 1 86 ? 14.648 -11.414 5.48 1 88 86 ASP A CA 1
ATOM 688 C C . ASP A 1 86 ? 15.734 -12.438 5.145 1 88 86 ASP A C 1
ATOM 690 O O . ASP A 1 86 ? 15.828 -13.484 5.793 1 88 86 ASP A O 1
ATOM 694 N N . LEU A 1 87 ? 16.406 -12.047 4.066 1 82.88 87 LEU A N 1
ATOM 695 C CA . LEU A 1 87 ? 17.594 -12.844 3.775 1 82.88 87 LEU A CA 1
ATOM 696 C C . LEU A 1 87 ? 18.75 -12.445 4.684 1 82.88 87 LEU A C 1
ATOM 698 O O . LEU A 1 87 ? 19.25 -11.32 4.605 1 82.88 87 LEU A O 1
ATOM 702 N N . GLN A 1 88 ? 19.047 -13.289 5.586 1 77 88 GLN A N 1
ATOM 703 C CA . GLN A 1 88 ? 20.094 -12.977 6.559 1 77 88 GLN A CA 1
ATOM 704 C C . GLN A 1 88 ? 21.391 -12.602 5.867 1 77 88 GLN A C 1
ATOM 706 O O . GLN A 1 88 ? 21.828 -13.289 4.941 1 77 88 GLN A O 1
ATOM 711 N N . GLY A 1 89 ? 21.938 -11.461 6.316 1 73.69 89 GLY A N 1
ATOM 712 C CA . GLY A 1 89 ? 23.234 -11.047 5.809 1 73.69 89 GLY A CA 1
ATOM 713 C C . GLY A 1 89 ? 23.156 -9.969 4.75 1 73.69 89 GLY A C 1
ATOM 714 O O . GLY A 1 89 ? 23.969 -9.039 4.738 1 73.69 89 GLY A O 1
ATOM 715 N N . TRP A 1 90 ? 22.234 -9.969 3.832 1 73.94 90 TRP A N 1
ATOM 716 C CA . TRP A 1 90 ? 22.219 -9.07 2.68 1 73.94 90 TRP A CA 1
ATOM 717 C C . TRP A 1 90 ? 21.219 -7.934 2.889 1 73.94 90 TRP A C 1
ATOM 719 O O . TRP A 1 90 ? 21.281 -6.914 2.195 1 73.94 90 TRP A O 1
ATOM 729 N N . GLY A 1 91 ? 20.281 -8.195 3.781 1 76.5 91 GLY A N 1
ATOM 730 C CA . GLY A 1 91 ? 19.281 -7.16 4.035 1 76.5 91 GLY A CA 1
ATOM 731 C C . GLY A 1 91 ? 18.156 -7.148 3.014 1 76.5 91 GLY A C 1
ATOM 732 O O . GLY A 1 91 ? 17.5 -6.125 2.822 1 76.5 91 GLY A O 1
ATOM 733 N N . TYR A 1 92 ? 18.047 -8.281 2.158 1 82.25 92 TYR A N 1
ATOM 734 C CA . TYR A 1 92 ? 16.984 -8.391 1.173 1 82.25 92 TYR A CA 1
ATOM 735 C C . TYR A 1 92 ? 15.805 -9.188 1.725 1 82.25 92 TYR A C 1
ATOM 737 O O . TYR A 1 92 ? 16 -10.102 2.531 1 82.25 92 TYR A O 1
ATOM 745 N N . ASN A 1 93 ? 14.672 -8.703 1.221 1 88.19 93 ASN A N 1
ATOM 746 C CA . ASN A 1 93 ? 13.492 -9.453 1.635 1 88.19 93 ASN A CA 1
ATOM 747 C C . ASN A 1 93 ? 12.938 -10.305 0.497 1 88.19 93 ASN A C 1
ATOM 749 O O . ASN A 1 93 ? 13.203 -10.031 -0.675 1 88.19 93 ASN A O 1
ATOM 753 N N . TYR A 1 94 ? 12.328 -11.43 0.917 1 93.88 94 TYR A N 1
ATOM 754 C CA . TYR A 1 94 ? 11.547 -12.242 -0.008 1 93.88 94 TYR A CA 1
ATOM 755 C C . TYR A 1 94 ? 10.234 -12.68 0.627 1 93.88 94 TYR A C 1
ATOM 757 O O . TYR A 1 94 ? 10.023 -12.484 1.827 1 93.88 94 TYR A O 1
ATOM 765 N N . TYR A 1 95 ? 9.367 -13.234 -0.236 1 96.69 95 TYR A N 1
ATOM 766 C CA . TYR A 1 95 ? 8.031 -13.586 0.239 1 96.69 95 TYR A CA 1
ATOM 767 C C . TYR A 1 95 ? 7.805 -15.086 0.164 1 96.69 95 TYR A C 1
ATOM 769 O O . TYR A 1 95 ? 8.125 -15.719 -0.844 1 96.69 95 TYR A O 1
ATOM 777 N N . GLU A 1 96 ? 7.32 -15.594 1.275 1 96.88 96 GLU A N 1
ATOM 778 C CA . GLU A 1 96 ? 6.898 -16.984 1.326 1 96.88 96 GLU A CA 1
ATOM 779 C C . GLU A 1 96 ? 5.383 -17.109 1.444 1 96.88 96 GLU A C 1
ATOM 781 O O . GLU A 1 96 ? 4.766 -16.438 2.273 1 96.88 96 GLU A O 1
ATOM 786 N N . VAL A 1 97 ? 4.844 -18.047 0.618 1 98 97 VAL A N 1
ATOM 787 C CA . VAL A 1 97 ? 3.391 -18.172 0.588 1 98 97 VAL A CA 1
ATOM 788 C C . VAL A 1 97 ? 2.988 -19.578 1.048 1 98 97 VAL A C 1
ATOM 790 O O . VAL A 1 97 ? 3.547 -20.562 0.585 1 98 97 VAL A O 1
ATOM 793 N N . ASP A 1 98 ? 2.094 -19.516 1.964 1 97.44 98 ASP A N 1
ATOM 794 C CA . ASP A 1 98 ? 1.469 -20.766 2.389 1 97.44 98 ASP A CA 1
ATOM 795 C C . ASP A 1 98 ? -0.009 -20.797 2.006 1 97.44 98 ASP A C 1
ATOM 797 O O . ASP A 1 98 ? -0.807 -20.016 2.52 1 97.44 98 ASP A O 1
ATOM 801 N N . SER A 1 99 ? -0.331 -21.688 1.1 1 97.81 99 SER A N 1
ATOM 802 C CA . SER A 1 99 ? -1.709 -21.859 0.65 1 97.81 99 SER A CA 1
ATOM 803 C C . SER A 1 99 ? -1.898 -23.203 -0.047 1 97.81 99 SER A C 1
ATOM 805 O O . SER A 1 99 ? -1.025 -23.656 -0.794 1 97.81 99 SER A O 1
ATOM 807 N N . LYS A 1 100 ? -3.053 -23.828 0.137 1 95.38 100 LYS A N 1
ATOM 808 C CA . LYS A 1 100 ? -3.367 -25.078 -0.538 1 95.38 100 LYS A CA 1
ATOM 809 C C . LYS A 1 100 ? -4.191 -24.844 -1.798 1 95.38 100 LYS A C 1
ATOM 811 O O . LYS A 1 100 ? -4.695 -25.781 -2.41 1 95.38 100 LYS A O 1
ATOM 816 N N . GLY A 1 101 ? -4.352 -23.609 -2.051 1 94.94 101 GLY A N 1
ATOM 817 C CA . GLY A 1 101 ? -5.121 -23.297 -3.242 1 94.94 101 GLY A CA 1
ATOM 818 C C . GLY A 1 101 ? -6.617 -23.281 -3 1 94.94 101 GLY A C 1
ATOM 819 O O . GLY A 1 101 ? -7.406 -23.234 -3.947 1 94.94 101 GLY A O 1
ATOM 820 N N . GLU A 1 102 ? -7 -23.328 -1.78 1 95.5 102 GLU A N 1
ATOM 821 C CA . GLU A 1 102 ? -8.414 -23.281 -1.424 1 95.5 102 GLU A CA 1
ATOM 822 C C . GLU A 1 102 ? -8.938 -21.844 -1.435 1 95.5 102 GLU A C 1
ATOM 824 O O . GLU A 1 102 ? -8.203 -20.906 -1.123 1 95.5 102 GLU A O 1
ATOM 829 N N . THR A 1 103 ? -10.227 -21.781 -1.835 1 95.94 103 THR A N 1
ATOM 830 C CA . THR A 1 103 ? -10.828 -20.453 -1.925 1 95.94 103 THR A CA 1
ATOM 831 C C . THR A 1 103 ? -12.016 -20.328 -0.978 1 95.94 103 THR A C 1
ATOM 833 O O . THR A 1 103 ? -12.672 -21.328 -0.67 1 95.94 103 THR A O 1
ATOM 836 N N . GLY A 1 104 ? -12.156 -19.188 -0.449 1 93.94 104 GLY A N 1
ATOM 837 C CA . GLY A 1 104 ? -13.359 -18.781 0.258 1 93.94 104 GLY A CA 1
ATOM 838 C C . GLY A 1 104 ? -14.227 -17.828 -0.532 1 93.94 104 GLY A C 1
ATOM 839 O O . GLY A 1 104 ? -13.789 -17.281 -1.549 1 93.94 104 GLY A O 1
ATOM 840 N N . GLY A 1 105 ? -15.492 -17.672 -0.049 1 91.62 105 GLY A N 1
ATOM 841 C CA . GLY A 1 105 ? -16.359 -16.734 -0.746 1 91.62 105 GLY A CA 1
ATOM 842 C C . GLY A 1 105 ? -17.672 -16.5 -0.046 1 91.62 105 GLY A C 1
ATOM 843 O O . GLY A 1 105 ? -17.938 -17.078 1.017 1 91.62 105 GLY A O 1
ATOM 844 N N . THR A 1 106 ? -18.312 -15.422 -0.615 1 93 106 THR A N 1
ATOM 845 C CA . THR A 1 106 ? -19.656 -15.148 -0.121 1 93 106 THR A CA 1
ATOM 846 C C . THR A 1 106 ? -20.609 -16.297 -0.466 1 93 106 THR A C 1
ATOM 848 O O . THR A 1 106 ? -20.234 -17.203 -1.22 1 93 106 THR A O 1
ATOM 851 N N . LEU A 1 107 ? -21.734 -16.328 0.165 1 89.88 107 LEU A N 1
ATOM 852 C CA . LEU A 1 107 ? -22.719 -17.375 -0.079 1 89.88 107 LEU A CA 1
ATOM 853 C C . LEU A 1 107 ? -23.984 -16.797 -0.683 1 89.88 107 LEU A C 1
ATOM 855 O O . LEU A 1 107 ? -25.031 -16.766 -0.026 1 89.88 107 LEU A O 1
ATOM 859 N N . MET A 1 108 ? -23.906 -16.312 -1.826 1 88.44 108 MET A N 1
ATOM 860 C CA . MET A 1 108 ? -25.094 -15.844 -2.547 1 88.44 108 MET A CA 1
ATOM 861 C C . MET A 1 108 ? -25.578 -16.891 -3.537 1 88.44 108 MET A C 1
ATOM 863 O O . MET A 1 108 ? -24.766 -17.609 -4.129 1 88.44 108 MET A O 1
ATOM 867 N N . ALA A 1 109 ? -26.922 -17.172 -3.607 1 87.06 109 ALA A N 1
ATOM 868 C CA . ALA A 1 109 ? -27.516 -18.078 -4.582 1 87.06 109 ALA A CA 1
ATOM 869 C C . ALA A 1 109 ? -27.328 -17.562 -6.004 1 87.06 109 ALA A C 1
ATOM 871 O O . ALA A 1 109 ? -27.766 -16.453 -6.332 1 87.06 109 ALA A O 1
ATOM 872 N N . CYS A 1 110 ? -26.547 -18.391 -6.793 1 86.69 110 CYS A N 1
ATOM 873 C CA . CYS A 1 110 ? -26.328 -18.016 -8.188 1 86.69 110 CYS A CA 1
ATOM 874 C C . CYS A 1 110 ? -27.359 -18.672 -9.102 1 86.69 110 CYS A C 1
ATOM 876 O O . CYS A 1 110 ? -27.516 -19.891 -9.094 1 86.69 110 CYS A O 1
ATOM 878 N N . PRO A 1 111 ? -28.062 -17.828 -9.898 1 84.62 111 PRO A N 1
ATOM 879 C CA . PRO A 1 111 ? -29.188 -18.344 -10.695 1 84.62 111 PRO A CA 1
ATOM 880 C C . PRO A 1 111 ? -28.75 -19.391 -11.711 1 84.62 111 PRO A C 1
ATOM 882 O O . PRO A 1 111 ? -29.469 -20.391 -11.922 1 84.62 111 PRO A O 1
ATOM 885 N N . ASP A 1 112 ? -27.781 -19.156 -12.547 1 79.31 112 ASP A N 1
ATOM 886 C CA . ASP A 1 112 ? -27.5 -20.047 -13.672 1 79.31 112 ASP A CA 1
ATOM 887 C C . ASP A 1 112 ? -26.375 -21.016 -13.328 1 79.31 112 ASP A C 1
ATOM 889 O O . ASP A 1 112 ? -26.062 -21.922 -14.117 1 79.31 112 ASP A O 1
ATOM 893 N N . ASN A 1 113 ? -26.016 -21.125 -12.133 1 78.56 113 ASN A N 1
ATOM 894 C CA . ASN A 1 113 ? -24.922 -22 -11.711 1 78.56 113 ASN A CA 1
ATOM 895 C C . ASN A 1 113 ? -23.766 -21.969 -12.695 1 78.56 113 ASN A C 1
ATOM 897 O O . ASN A 1 113 ? -23.125 -22.984 -12.953 1 78.56 113 ASN A O 1
ATOM 901 N N . LYS A 1 114 ? -23.656 -20.984 -13.477 1 89.81 114 LYS A N 1
ATOM 902 C CA . LYS A 1 114 ? -22.594 -20.875 -14.461 1 89.81 114 LYS A CA 1
ATOM 903 C C . LYS A 1 114 ? -21.25 -20.547 -13.797 1 89.81 114 LYS A C 1
ATOM 905 O O . LYS A 1 114 ? -21.203 -19.75 -12.867 1 89.81 114 LYS A O 1
ATOM 910 N N . LEU A 1 115 ? -20.281 -21.359 -14.258 1 91.88 115 LEU A N 1
ATOM 911 C CA . LEU A 1 115 ? -18.922 -21.125 -13.766 1 91.88 115 LEU A CA 1
ATOM 912 C C . LEU A 1 115 ? -18.109 -20.344 -14.789 1 91.88 115 LEU A C 1
ATOM 914 O O . LEU A 1 115 ? -18.266 -20.531 -15.992 1 91.88 115 LEU A O 1
ATOM 918 N N . SER A 1 116 ? -17.328 -19.422 -14.305 1 93.56 116 SER A N 1
ATOM 919 C CA . SER A 1 116 ? -16.391 -18.688 -15.141 1 93.56 116 SER A CA 1
ATOM 920 C C . SER A 1 116 ? -14.977 -18.734 -14.57 1 93.56 116 SER A C 1
ATOM 922 O O . SER A 1 116 ? -14.797 -18.875 -13.359 1 93.56 116 SER A O 1
ATOM 924 N N . LYS A 1 117 ? -14.016 -18.641 -15.578 1 96.25 117 LYS A N 1
ATOM 925 C CA . LYS A 1 117 ? -12.609 -18.625 -15.164 1 96.25 117 LYS A CA 1
ATOM 926 C C . LYS A 1 117 ? -12.25 -17.297 -14.5 1 96.25 117 LYS A C 1
ATOM 928 O O . LYS A 1 117 ? -12.422 -16.234 -15.094 1 96.25 117 LYS A O 1
ATOM 933 N N . LYS A 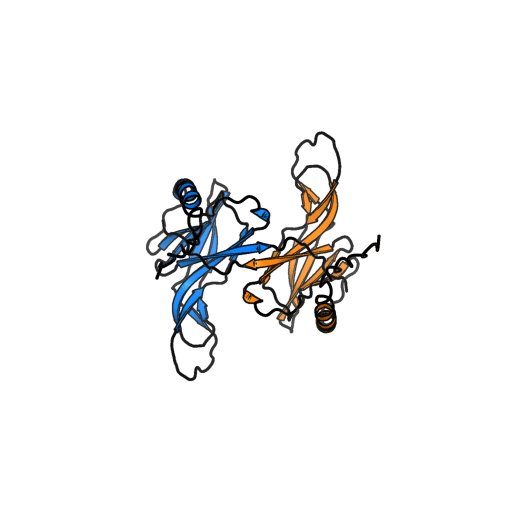1 118 ? -11.758 -17.359 -13.258 1 95.44 118 LYS A N 1
ATOM 934 C CA . LYS A 1 118 ? -11.398 -16.156 -12.516 1 95.44 118 LYS A CA 1
ATOM 935 C C . LYS A 1 118 ? -10.055 -16.344 -11.805 1 95.44 118 LYS A C 1
ATOM 937 O O . LYS A 1 118 ? -9.734 -17.438 -11.344 1 95.44 118 LYS A O 1
ATOM 942 N N . PHE A 1 119 ? -9.32 -15.258 -11.805 1 96.25 119 PHE A N 1
ATOM 943 C CA . PHE A 1 119 ? -8.117 -15.234 -10.977 1 96.25 119 PHE A CA 1
ATOM 944 C C . PHE A 1 119 ? -8.453 -14.797 -9.555 1 96.25 119 PHE A C 1
ATOM 946 O O . PHE A 1 119 ? -8.898 -13.664 -9.336 1 96.25 119 PHE A O 1
ATOM 953 N N . VAL A 1 120 ? -8.242 -15.703 -8.594 1 97.31 120 VAL A N 1
ATOM 954 C CA . VAL A 1 120 ? -8.5 -15.398 -7.191 1 97.31 120 VAL A CA 1
ATOM 955 C C . VAL A 1 120 ? -7.188 -15.344 -6.422 1 97.31 120 VAL A C 1
ATOM 957 O O . VAL A 1 120 ? -6.332 -16.219 -6.582 1 97.31 120 VAL A O 1
ATOM 960 N N . SER A 1 121 ? -7.047 -14.297 -5.598 1 97.81 121 SER A N 1
ATOM 961 C CA . SER A 1 121 ? -5.758 -14.086 -4.945 1 97.81 121 SER A CA 1
ATOM 962 C C . SER A 1 121 ? -5.922 -13.914 -3.438 1 97.81 121 SER A C 1
ATOM 964 O O . SER A 1 121 ? -7.039 -13.727 -2.947 1 97.81 121 SER A O 1
ATOM 966 N N . LEU A 1 122 ? -4.766 -14.055 -2.764 1 97.81 122 LEU A N 1
ATOM 967 C CA . LEU A 1 122 ? -4.652 -13.555 -1.398 1 97.81 122 LEU A CA 1
ATOM 968 C C . LEU A 1 122 ? -4.824 -12.039 -1.362 1 97.81 122 LEU A C 1
ATOM 970 O O . LEU A 1 122 ? -4.949 -11.398 -2.408 1 97.81 122 LEU A O 1
ATOM 974 N N . GLN A 1 123 ? -4.922 -11.555 -0.126 1 95.5 123 GLN A N 1
ATOM 975 C CA . GLN A 1 123 ? -4.902 -10.102 -0.028 1 95.5 123 GLN A CA 1
ATOM 976 C C . GLN A 1 123 ? -3.668 -9.516 -0.71 1 95.5 123 GLN A C 1
ATOM 978 O O . GLN A 1 123 ? -2.547 -9.953 -0.453 1 95.5 123 GLN A O 1
ATOM 983 N N . PRO A 1 124 ? -3.912 -8.602 -1.604 1 95.94 124 PRO A N 1
ATOM 984 C CA . PRO A 1 124 ? -2.752 -8.023 -2.285 1 95.94 124 PRO A CA 1
ATOM 985 C C . PRO A 1 124 ? -1.852 -7.227 -1.343 1 95.94 124 PRO A C 1
ATOM 987 O O . PRO A 1 124 ? -2.289 -6.816 -0.265 1 95.94 124 PRO A O 1
ATOM 990 N N . GLU A 1 125 ? -0.621 -7.047 -1.786 1 96.19 125 GLU A N 1
ATOM 991 C CA . GLU A 1 125 ? 0.338 -6.2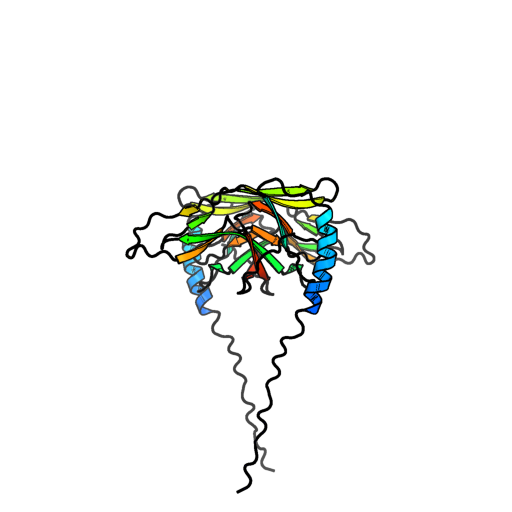03 -1.081 1 96.19 125 GLU A CA 1
ATOM 992 C C . GLU A 1 125 ? 0.899 -5.121 -1.999 1 96.19 125 GLU A C 1
ATOM 994 O O . GLU A 1 125 ? 1.045 -5.336 -3.205 1 96.19 125 GLU A O 1
ATOM 999 N N . ILE A 1 126 ? 1.204 -3.977 -1.387 1 96.25 126 ILE A N 1
ATOM 1000 C CA . ILE A 1 126 ? 1.787 -2.871 -2.139 1 96.25 126 ILE A CA 1
ATOM 1001 C C . ILE A 1 126 ? 3.166 -2.535 -1.577 1 96.25 126 ILE A C 1
ATOM 1003 O O . ILE A 1 126 ? 3.326 -2.365 -0.366 1 96.25 126 ILE A O 1
ATOM 1007 N N . VAL A 1 127 ? 4.133 -2.457 -2.498 1 95.56 127 VAL A N 1
ATOM 1008 C CA . VAL A 1 127 ? 5.492 -2.127 -2.09 1 95.56 127 VAL A CA 1
ATOM 1009 C C . VAL A 1 127 ? 6.066 -1.06 -3.02 1 95.56 127 VAL A C 1
ATOM 1011 O O . VAL A 1 127 ? 5.516 -0.803 -4.094 1 95.56 127 VAL A O 1
ATOM 1014 N N . SER A 1 128 ? 7.168 -0.422 -2.541 1 95.38 128 SER A N 1
ATOM 1015 C CA . SER A 1 128 ? 7.812 0.597 -3.363 1 95.38 128 SER A CA 1
ATOM 1016 C C . SER A 1 128 ? 8.445 -0.016 -4.609 1 95.38 128 SER A C 1
ATOM 1018 O O . SER A 1 128 ? 9.008 -1.112 -4.551 1 95.38 128 SER A O 1
ATOM 1020 N N . TYR A 1 129 ? 8.312 0.721 -5.684 1 95.81 129 TYR A N 1
ATOM 1021 C CA . TYR A 1 129 ? 8.992 0.34 -6.918 1 95.81 129 TYR A CA 1
ATOM 1022 C C . TYR A 1 129 ? 10.5 0.39 -6.742 1 95.81 129 TYR A C 1
ATOM 1024 O O . TYR A 1 129 ? 11.047 1.401 -6.297 1 95.81 129 TYR A O 1
ATOM 1032 N N . ASN A 1 130 ? 11.125 -0.715 -7.102 1 93.44 130 ASN A N 1
ATOM 1033 C CA . ASN A 1 130 ? 12.586 -0.814 -7.035 1 93.44 130 ASN A CA 1
ATOM 1034 C C . ASN A 1 130 ? 13.141 -1.632 -8.195 1 93.44 130 ASN A C 1
ATOM 1036 O O . ASN A 1 130 ? 12.984 -2.854 -8.234 1 93.44 130 ASN A O 1
ATOM 1040 N N . SER A 1 131 ? 13.805 -0.91 -9.016 1 92.94 131 SER A N 1
ATOM 1041 C CA . SER A 1 131 ? 14.312 -1.6 -10.195 1 92.94 131 SER A CA 1
ATOM 1042 C C . SER A 1 131 ? 15.625 -2.316 -9.891 1 92.94 131 SER A C 1
ATOM 1044 O O . SER A 1 131 ? 16.062 -3.17 -10.664 1 92.94 131 SER A O 1
ATOM 1046 N N . LYS A 1 132 ? 16.219 -1.961 -8.82 1 87.88 132 LYS A N 1
ATOM 1047 C CA . LYS A 1 132 ? 17.547 -2.49 -8.508 1 87.88 132 LYS A CA 1
ATOM 1048 C C . LYS A 1 132 ? 17.438 -3.857 -7.836 1 87.88 132 LYS A C 1
ATOM 1050 O O . LYS A 1 132 ? 18.406 -4.629 -7.84 1 87.88 132 LYS A O 1
ATOM 1055 N N . LEU A 1 133 ? 16.328 -4.043 -7.184 1 87.81 133 LEU A N 1
ATOM 1056 C CA . LEU A 1 133 ? 16.156 -5.285 -6.438 1 87.81 133 LEU A CA 1
ATOM 1057 C C . LEU A 1 133 ? 14.891 -6.016 -6.867 1 87.81 133 LEU A C 1
ATOM 1059 O O . LEU A 1 133 ? 13.797 -5.465 -6.777 1 87.81 133 LEU A O 1
ATOM 1063 N N . PRO A 1 134 ? 15.078 -7.27 -7.281 1 92.44 134 PRO A N 1
ATOM 1064 C CA . PRO A 1 134 ? 13.883 -8.031 -7.648 1 92.44 134 PRO A CA 1
ATOM 1065 C C . PRO A 1 134 ? 13.039 -8.43 -6.434 1 92.44 134 PRO A C 1
ATOM 1067 O O . PRO A 1 134 ? 13.578 -8.617 -5.34 1 92.44 134 PRO A O 1
ATOM 1070 N N . LEU A 1 135 ? 11.734 -8.492 -6.695 1 94.88 135 LEU A N 1
ATOM 1071 C CA . LEU A 1 135 ? 10.859 -9.133 -5.719 1 94.88 135 LEU A CA 1
ATOM 1072 C C . LEU A 1 135 ? 10.859 -10.648 -5.906 1 94.88 135 LEU A C 1
ATOM 1074 O O . LEU A 1 135 ? 10.555 -11.141 -6.992 1 94.88 135 LEU A O 1
ATOM 1078 N N . VAL A 1 136 ? 11.172 -11.328 -4.812 1 95.19 136 VAL A N 1
ATOM 1079 C CA . VAL A 1 136 ? 11.312 -12.773 -4.926 1 95.19 136 VAL A CA 1
ATOM 1080 C C . VAL A 1 136 ? 10.234 -13.461 -4.094 1 95.19 136 VAL A C 1
ATOM 1082 O O . VAL A 1 136 ? 9.977 -13.07 -2.953 1 95.19 136 VAL A O 1
ATOM 1085 N N . PHE A 1 137 ? 9.672 -14.516 -4.695 1 96.81 137 PHE A N 1
ATOM 1086 C CA . PHE A 1 137 ? 8.578 -15.227 -4.047 1 96.81 137 PHE A CA 1
ATOM 1087 C C . PHE A 1 137 ? 8.82 -16.734 -4.082 1 96.81 137 PHE A C 1
ATOM 1089 O O . PHE A 1 137 ? 9.289 -17.266 -5.086 1 96.81 137 PHE A O 1
ATOM 1096 N N . TYR A 1 138 ? 8.484 -17.359 -3.008 1 97.25 138 TYR A N 1
ATOM 1097 C CA . TYR A 1 138 ? 8.328 -18.797 -2.971 1 97.25 138 TYR A CA 1
ATOM 1098 C C .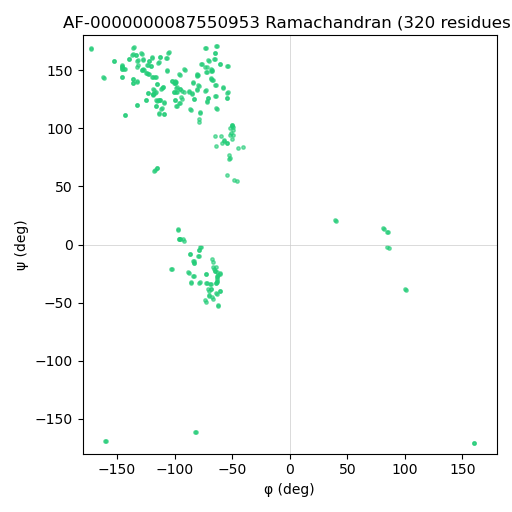 TYR A 1 138 ? 6.863 -19.188 -2.834 1 97.25 138 TYR A C 1
ATOM 1100 O O . TYR A 1 138 ? 6.25 -18.969 -1.79 1 97.25 138 TYR A O 1
ATOM 1108 N N . VAL A 1 139 ? 6.348 -19.781 -3.895 1 98.06 139 VAL A N 1
ATOM 1109 C CA . VAL A 1 139 ? 4.914 -20.062 -3.922 1 98.06 139 VAL A CA 1
ATOM 1110 C C . VAL A 1 139 ? 4.676 -21.516 -4.277 1 98.06 139 VAL A C 1
ATOM 1112 O O . VAL A 1 139 ? 5.465 -22.125 -5.004 1 98.06 139 VAL A O 1
ATOM 1115 N N . PRO A 1 140 ? 3.58 -22.094 -3.773 1 98.12 140 PRO A N 1
ATOM 1116 C CA . PRO A 1 140 ? 3.232 -23.422 -4.25 1 98.12 140 PRO A CA 1
ATOM 1117 C C . PRO A 1 140 ? 3.133 -23.516 -5.77 1 98.12 140 PRO A C 1
ATOM 1119 O O . PRO A 1 140 ? 2.787 -22.516 -6.422 1 98.12 140 PRO A O 1
ATOM 1122 N N . ASN A 1 141 ? 3.363 -24.719 -6.344 1 97.31 141 ASN A N 1
ATOM 1123 C CA . ASN A 1 141 ? 3.436 -24.922 -7.785 1 97.31 141 ASN A CA 1
ATOM 1124 C C . ASN A 1 141 ? 2.125 -24.531 -8.469 1 97.31 141 ASN A C 1
ATOM 1126 O O . ASN A 1 141 ? 2.125 -24.109 -9.625 1 97.31 141 ASN A O 1
ATOM 1130 N N . ASN A 1 142 ? 1.095 -24.578 -7.805 1 96.25 142 ASN A N 1
ATOM 1131 C CA . ASN A 1 142 ? -0.21 -24.344 -8.414 1 96.25 142 ASN A CA 1
ATOM 1132 C C . ASN A 1 142 ? -0.614 -22.875 -8.336 1 96.25 142 ASN A C 1
ATOM 1134 O O . ASN A 1 142 ? -1.705 -22.516 -8.773 1 96.25 142 ASN A O 1
ATOM 1138 N N . LEU A 1 143 ? 0.244 -22.109 -7.832 1 97.94 143 LEU A N 1
ATOM 1139 C CA . LEU A 1 143 ? -0.069 -20.688 -7.703 1 97.94 143 LEU A CA 1
ATOM 1140 C C . LEU A 1 143 ? 0.815 -19.844 -8.617 1 97.94 143 LEU A C 1
ATOM 1142 O O . LEU A 1 143 ? 1.831 -20.328 -9.125 1 97.94 143 LEU A O 1
ATOM 1146 N N . GLU A 1 144 ? 0.321 -18.625 -8.836 1 97.69 144 GLU A N 1
ATOM 1147 C CA . GLU A 1 144 ? 1.109 -17.656 -9.602 1 97.69 144 GLU A CA 1
ATOM 1148 C C . GLU A 1 144 ? 1.083 -16.281 -8.953 1 97.69 144 GLU A C 1
ATOM 1150 O O . GLU A 1 144 ? 0.268 -16.016 -8.062 1 97.69 144 GLU A O 1
ATOM 1155 N N . VAL A 1 145 ? 2.078 -15.453 -9.43 1 98.31 145 VAL A N 1
ATOM 1156 C CA . VAL A 1 145 ? 2.168 -14.086 -8.938 1 98.31 145 VAL A CA 1
ATOM 1157 C C . VAL A 1 145 ? 1.913 -13.109 -10.086 1 98.31 145 VAL A C 1
ATOM 1159 O O . VAL A 1 145 ? 2.539 -13.203 -11.141 1 98.31 145 VAL A O 1
ATOM 1162 N N . ARG A 1 146 ? 0.925 -12.258 -9.852 1 97.88 146 ARG A N 1
ATOM 1163 C CA . ARG A 1 146 ? 0.656 -11.156 -10.773 1 97.88 146 ARG A CA 1
ATOM 1164 C C . ARG A 1 146 ? 0.917 -9.812 -10.109 1 97.88 146 ARG A C 1
ATOM 1166 O O . ARG A 1 146 ? 0.968 -9.719 -8.883 1 97.88 146 ARG A O 1
ATOM 1173 N N . TYR A 1 147 ? 1.172 -8.852 -11.039 1 97.75 147 TYR A N 1
ATOM 1174 C CA . TYR A 1 147 ? 1.423 -7.539 -10.453 1 97.75 147 TYR A CA 1
ATOM 1175 C C . TYR A 1 147 ? 1.033 -6.43 -11.422 1 97.75 147 TYR A C 1
ATOM 1177 O O . TYR A 1 147 ? 0.87 -6.668 -12.617 1 97.75 147 TYR A O 1
ATOM 1185 N N . ARG A 1 148 ? 0.801 -5.285 -10.836 1 96.5 148 ARG A N 1
ATOM 1186 C CA . ARG A 1 148 ? 0.6 -4.062 -11.609 1 96.5 148 ARG A CA 1
ATOM 1187 C C . ARG A 1 148 ? 1.296 -2.877 -10.953 1 96.5 148 ARG A C 1
ATOM 1189 O O . ARG A 1 148 ? 1.633 -2.928 -9.766 1 96.5 148 ARG A O 1
ATOM 1196 N N . ILE A 1 149 ? 1.506 -1.877 -11.812 1 96.12 149 ILE A N 1
ATOM 1197 C CA . ILE A 1 149 ? 2.221 -0.694 -11.344 1 96.12 149 ILE A CA 1
ATOM 1198 C C . ILE A 1 149 ? 1.222 0.402 -10.984 1 96.12 149 ILE A C 1
ATOM 1200 O O . ILE A 1 149 ? 0.271 0.656 -11.727 1 96.12 149 ILE A O 1
ATOM 1204 N N . LEU A 1 150 ? 1.425 0.951 -9.82 1 95.44 150 LEU A N 1
ATOM 1205 C CA . LEU A 1 150 ? 0.659 2.105 -9.367 1 95.44 150 LEU A CA 1
ATOM 1206 C C . LEU A 1 150 ? 1.459 3.393 -9.539 1 95.44 150 LEU A C 1
ATOM 1208 O O . LEU A 1 150 ? 2.617 3.469 -9.125 1 95.44 150 LEU A O 1
ATOM 1212 N N . ARG A 1 151 ? 0.749 4.309 -10.133 1 93.69 151 ARG A N 1
ATOM 1213 C CA . ARG A 1 151 ? 1.404 5.594 -10.367 1 93.69 151 ARG A CA 1
ATOM 1214 C C . ARG A 1 151 ? 0.686 6.715 -9.625 1 93.69 151 ARG A C 1
ATOM 1216 O O . ARG A 1 151 ? -0.542 6.812 -9.672 1 93.69 151 ARG A O 1
ATOM 1223 N N . SER A 1 152 ? 1.492 7.496 -8.969 1 92.44 152 SER A N 1
ATOM 1224 C CA . SER A 1 152 ? 0.911 8.602 -8.219 1 92.44 152 SER A CA 1
ATOM 1225 C C . SER A 1 152 ? 0.58 9.781 -9.133 1 92.44 152 SER A C 1
ATOM 1227 O O . SER A 1 152 ? 1.27 10.008 -10.133 1 92.44 152 SER A O 1
ATOM 1229 N N . ASP A 1 153 ? -0.503 10.383 -8.703 1 85.94 153 ASP A N 1
ATOM 1230 C CA . ASP A 1 153 ? -0.733 11.68 -9.336 1 85.94 153 ASP A CA 1
ATOM 1231 C C . ASP A 1 153 ? 0.325 12.695 -8.914 1 85.94 153 ASP A C 1
ATOM 1233 O O . ASP A 1 153 ? 0.938 12.555 -7.852 1 85.94 153 ASP A O 1
ATOM 1237 N N . ALA A 1 154 ? 0.65 13.609 -9.719 1 74 154 ALA A N 1
ATOM 1238 C CA . ALA A 1 154 ? 1.723 14.57 -9.484 1 74 154 ALA A CA 1
ATOM 1239 C C . ALA A 1 154 ? 1.376 15.508 -8.336 1 74 154 ALA A C 1
ATOM 1241 O O . ALA A 1 154 ? 2.268 16.078 -7.695 1 74 154 ALA A O 1
ATOM 1242 N N . VAL A 1 155 ? 0.192 15.477 -7.965 1 83.62 155 VAL A N 1
ATOM 1243 C CA . VAL A 1 155 ? -0.168 16.531 -7.023 1 83.62 155 VAL A CA 1
ATOM 1244 C C . VAL A 1 155 ? -0.525 15.922 -5.672 1 83.62 155 VAL A C 1
ATOM 1246 O O . VAL A 1 155 ? -1.335 14.992 -5.598 1 83.62 155 VAL A O 1
ATOM 1249 N N . MET A 1 156 ? 0.205 16.422 -4.688 1 89.69 156 MET A N 1
ATOM 1250 C CA . MET A 1 156 ? -0.152 16.078 -3.314 1 89.69 156 MET A CA 1
ATOM 1251 C C . MET A 1 156 ? -1.196 17.047 -2.766 1 89.69 156 MET A C 1
ATOM 1253 O O . MET A 1 156 ? -1.054 18.266 -2.9 1 89.69 156 MET A O 1
ATOM 1257 N N . LYS A 1 157 ? -2.26 16.516 -2.156 1 93.88 157 LYS A N 1
ATOM 1258 C CA . LYS A 1 157 ? -3.324 17.328 -1.575 1 93.88 157 LYS A CA 1
ATOM 1259 C C . LYS A 1 157 ? -3.27 17.297 -0.051 1 93.88 157 LYS A C 1
ATOM 1261 O O . LYS A 1 157 ? -2.646 16.422 0.536 1 93.88 157 LYS A O 1
ATOM 1266 N N . LYS A 1 158 ? -3.92 18.312 0.489 1 95.06 158 LYS A N 1
ATOM 1267 C CA . LYS A 1 158 ? -3.971 18.406 1.945 1 95.06 158 LYS A CA 1
ATOM 1268 C C . LYS A 1 158 ? -5.324 17.953 2.479 1 95.06 158 LYS A C 1
ATOM 1270 O O . LYS A 1 158 ? -6.363 18.234 1.884 1 95.06 158 LYS A O 1
ATOM 1275 N N . ALA A 1 159 ? -5.219 17.266 3.564 1 94.5 159 ALA A N 1
ATOM 1276 C CA . ALA A 1 159 ? -6.465 16.922 4.242 1 94.5 159 ALA A CA 1
ATOM 1277 C C . ALA A 1 159 ? -7.109 18.156 4.867 1 94.5 159 ALA A C 1
ATOM 1279 O O . ALA A 1 159 ? -6.438 19.156 5.125 1 94.5 159 ALA A O 1
ATOM 1280 N N . VAL A 1 160 ? -8.383 18 5.066 1 89.38 160 VAL A N 1
ATOM 1281 C CA . VAL A 1 160 ? -9.156 19.125 5.582 1 89.38 160 VAL A CA 1
ATOM 1282 C C . VAL A 1 160 ? -9.375 18.953 7.086 1 89.38 160 VAL A C 1
ATOM 1284 O O . VAL A 1 160 ? -9.609 17.844 7.559 1 89.38 160 VAL A O 1
ATOM 1287 N N . GLN A 1 161 ? -9.234 20.109 7.773 1 88.06 161 GLN A N 1
ATOM 1288 C CA . GLN A 1 161 ? -9.492 20.078 9.211 1 88.06 161 GLN A CA 1
ATOM 1289 C C . GLN A 1 161 ? -10.984 20.234 9.508 1 88.06 161 GLN A C 1
ATOM 1291 O O . GLN A 1 161 ? -11.672 21.031 8.852 1 88.06 161 GLN A O 1
ATOM 1296 N N . ARG A 1 162 ? -11.453 19.406 10.547 1 80.12 162 ARG A N 1
ATOM 1297 C CA . ARG A 1 162 ? -12.836 19.578 10.984 1 80.12 162 ARG A CA 1
ATOM 1298 C C . ARG A 1 162 ? -13.016 20.875 11.742 1 80.12 162 ARG A C 1
ATOM 1300 O O . ARG A 1 162 ? -12.172 21.25 12.562 1 80.12 162 ARG A O 1
ATOM 1307 N N . MET B 1 1 ? -6.977 52.188 -45.031 1 31.56 1 MET B N 1
ATOM 1308 C CA . MET B 1 1 ? -6.402 50.875 -44.656 1 31.56 1 MET B CA 1
ATOM 1309 C C . MET B 1 1 ? -7.031 50.344 -43.375 1 31.56 1 MET B C 1
ATOM 1311 O O . MET B 1 1 ? -6.906 50.938 -42.312 1 31.56 1 MET B O 1
ATOM 1315 N N . LYS B 1 2 ? -8.25 49.688 -43.531 1 33.38 2 LYS B N 1
ATOM 1316 C CA . LYS B 1 2 ? -9.234 49.188 -42.562 1 33.38 2 LYS B CA 1
ATOM 1317 C C . LYS B 1 2 ? -8.648 48.062 -41.719 1 33.38 2 LYS B C 1
ATOM 1319 O O . LYS B 1 2 ? -8.109 47.094 -42.25 1 33.38 2 LYS B O 1
ATOM 1324 N N . ILE B 1 3 ? -8.094 48.406 -40.531 1 37.41 3 ILE B N 1
ATOM 1325 C CA . ILE B 1 3 ? -7.473 47.625 -39.469 1 37.41 3 ILE B CA 1
ATOM 1326 C C . ILE B 1 3 ? -8.43 46.5 -39.031 1 37.41 3 ILE B C 1
ATOM 1328 O O . ILE B 1 3 ? -9.516 46.781 -38.531 1 37.41 3 ILE B O 1
ATOM 1332 N N . VAL B 1 4 ? -8.602 45.469 -39.812 1 37.06 4 VAL B N 1
ATOM 1333 C CA . VAL B 1 4 ? -9.422 44.312 -39.438 1 37.06 4 VAL B CA 1
ATOM 1334 C C . VAL B 1 4 ? -8.906 43.688 -38.125 1 37.06 4 VAL B C 1
ATOM 1336 O O . VAL B 1 4 ? -7.734 43.312 -38.031 1 37.06 4 VAL B O 1
ATOM 1339 N N . LYS B 1 5 ? -9.391 44.156 -36.938 1 30.27 5 LYS B N 1
ATOM 1340 C CA . LYS B 1 5 ? -9.188 43.625 -35.594 1 30.27 5 LYS B CA 1
ATOM 1341 C C . LYS B 1 5 ? -9.508 42.125 -35.5 1 30.27 5 LYS B C 1
ATOM 1343 O O . LYS B 1 5 ? -10.656 41.719 -35.75 1 30.27 5 LYS B O 1
ATOM 1348 N N . LYS B 1 6 ? -8.617 41.281 -36.031 1 40.38 6 LYS B N 1
ATOM 1349 C CA . LYS B 1 6 ? -8.773 39.812 -35.875 1 40.38 6 LYS B CA 1
ATOM 1350 C C . LYS B 1 6 ? -9.023 39.469 -34.438 1 40.38 6 LYS B C 1
ATOM 1352 O O . LYS B 1 6 ? -8.25 39.812 -33.531 1 40.38 6 LYS B O 1
ATOM 1357 N N . LEU B 1 7 ? -10.32 39.25 -34.062 1 35.12 7 LEU B N 1
ATOM 1358 C CA . LEU B 1 7 ? -10.766 38.781 -32.75 1 35.12 7 LEU B CA 1
ATOM 1359 C C . LEU B 1 7 ? -10.117 37.438 -32.406 1 35.12 7 LEU B C 1
ATOM 1361 O O . LEU B 1 7 ? -10.117 36.531 -33.219 1 35.12 7 LEU B O 1
ATOM 1365 N N . ILE B 1 8 ? -8.977 37.469 -31.766 1 41.72 8 ILE B N 1
ATOM 1366 C CA . ILE B 1 8 ? -8.305 36.281 -31.25 1 41.72 8 ILE B CA 1
ATOM 1367 C C . ILE B 1 8 ? -9.289 35.438 -30.438 1 41.72 8 ILE B C 1
ATOM 1369 O O . ILE B 1 8 ? -9.961 35.938 -29.547 1 41.72 8 ILE B O 1
ATOM 1373 N N . PRO B 1 9 ? -9.836 34.312 -30.953 1 45.19 9 PRO B N 1
ATOM 1374 C CA . PRO B 1 9 ? -10.727 33.438 -30.188 1 45.19 9 PRO B CA 1
ATOM 1375 C C . PRO B 1 9 ? -10.141 33.062 -28.828 1 45.19 9 PRO B C 1
ATOM 1377 O O . PRO B 1 9 ? -8.938 32.812 -28.719 1 45.19 9 PRO B O 1
ATOM 1380 N N . GLY B 1 10 ? -10.609 33.688 -27.719 1 38.66 10 GLY B N 1
ATOM 1381 C CA . GLY B 1 10 ? -10.305 33.406 -26.328 1 38.66 10 GLY B CA 1
ATOM 1382 C C . GLY B 1 10 ? -10.453 31.922 -26 1 38.66 10 GLY B C 1
ATOM 1383 O O . GLY B 1 10 ? -11.484 31.312 -26.297 1 38.66 10 GLY B O 1
ATOM 1384 N N . LEU B 1 11 ? -9.383 31.188 -26.062 1 40.91 11 LEU B N 1
ATOM 1385 C CA . LEU B 1 11 ? -9.312 29.844 -25.516 1 40.91 11 LEU B CA 1
ATOM 1386 C C . LEU B 1 11 ? -10.016 29.75 -24.172 1 40.91 11 LEU B C 1
ATOM 1388 O O . LEU B 1 11 ? -9.609 30.422 -23.203 1 40.91 11 LEU B O 1
ATOM 1392 N N . ILE B 1 12 ? -11.367 29.547 -24.141 1 38.91 12 ILE B N 1
ATOM 1393 C CA . ILE B 1 12 ? -12.109 29.281 -22.922 1 38.91 12 ILE B CA 1
ATOM 1394 C C . ILE B 1 12 ? -11.484 28.078 -22.203 1 38.91 12 ILE B C 1
ATOM 1396 O O . ILE B 1 12 ? -11.461 26.969 -22.719 1 38.91 12 ILE B O 1
ATOM 1400 N N . VAL B 1 13 ? -10.523 28.312 -21.406 1 38.97 13 VAL B N 1
ATOM 1401 C CA . VAL B 1 13 ? -10.016 27.312 -20.453 1 38.97 13 VAL B CA 1
ATOM 1402 C C . VAL B 1 13 ? -11.164 26.734 -19.656 1 38.97 13 VAL B C 1
ATOM 1404 O O . VAL B 1 13 ? -11.891 27.469 -18.969 1 38.97 13 VAL B O 1
ATOM 1407 N N . LEU B 1 14 ? -11.734 25.625 -20 1 36.25 14 LEU B N 1
ATOM 1408 C CA . LEU B 1 14 ? -12.703 24.797 -19.266 1 36.25 14 LEU B CA 1
ATOM 1409 C C . LEU B 1 14 ? -12.234 24.547 -17.844 1 36.25 14 LEU B C 1
ATOM 1411 O O . LEU B 1 14 ? -11.477 23.594 -17.609 1 36.25 14 LEU B O 1
ATOM 1415 N N . ILE B 1 15 ? -11.945 25.453 -17.031 1 39.41 15 ILE B N 1
ATOM 1416 C CA . ILE B 1 15 ? -11.609 25.297 -15.625 1 39.41 15 ILE B CA 1
ATOM 1417 C C . ILE B 1 15 ? -12.82 24.734 -14.875 1 39.41 15 ILE B C 1
ATOM 1419 O O . ILE B 1 15 ? -12.758 24.547 -13.656 1 39.41 15 ILE B O 1
ATOM 1423 N N . GLY B 1 16 ? -14.086 24.781 -15.32 1 36.91 16 GLY B N 1
ATOM 1424 C CA . GLY B 1 16 ? -15.203 24.922 -14.406 1 36.91 16 GLY B CA 1
ATOM 1425 C C . GLY B 1 16 ? -15.57 23.625 -13.711 1 36.91 16 GLY B C 1
ATOM 1426 O O . GLY B 1 16 ? -16.438 23.594 -12.836 1 36.91 16 GLY B O 1
ATOM 1427 N N . MET B 1 17 ? -15.461 22.453 -14.266 1 39.34 17 MET B N 1
ATOM 1428 C CA . MET B 1 17 ? -16.375 21.406 -13.789 1 39.34 17 MET B CA 1
ATOM 1429 C C . MET B 1 17 ? -15.906 20.844 -12.453 1 39.34 17 MET B C 1
ATOM 1431 O O . MET B 1 17 ? -16.531 19.938 -11.906 1 39.34 17 MET B O 1
ATOM 1435 N N . THR B 1 18 ? -14.797 21.203 -11.82 1 47.31 18 THR B N 1
ATOM 1436 C CA . THR B 1 18 ? -14.312 20.438 -10.68 1 47.31 18 THR B CA 1
ATOM 1437 C C . THR B 1 18 ? -14.961 20.906 -9.391 1 47.31 18 THR B C 1
ATOM 1439 O O . THR B 1 18 ? -14.859 20.25 -8.352 1 47.31 18 THR B O 1
ATOM 1442 N N . THR B 1 19 ? -15.727 22.016 -9.383 1 49.53 19 THR B N 1
ATOM 1443 C CA . THR B 1 19 ? -16.109 22.578 -8.094 1 49.53 19 THR B CA 1
ATOM 1444 C C . THR B 1 19 ? -17.375 21.906 -7.559 1 49.53 19 THR B C 1
ATOM 1446 O O . THR B 1 19 ? -17.578 21.828 -6.344 1 49.53 19 THR B O 1
ATOM 1449 N N . PHE B 1 20 ? -18.266 21.5 -8.469 1 46.62 20 PHE B N 1
ATOM 1450 C CA . PHE B 1 20 ? -19.547 21.047 -7.98 1 46.62 20 PHE B CA 1
ATOM 1451 C C . PHE B 1 20 ? -19.422 19.703 -7.254 1 46.62 20 PHE B C 1
ATOM 1453 O O . PHE B 1 20 ? -20.031 19.5 -6.207 1 46.62 20 PHE B O 1
ATOM 1460 N N . ALA B 1 21 ? -18.703 18.75 -7.742 1 50.06 21 ALA B N 1
ATOM 1461 C CA . ALA B 1 21 ? -18.562 17.438 -7.125 1 50.06 21 ALA B CA 1
ATOM 1462 C C . ALA B 1 21 ? -17.906 17.547 -5.754 1 50.06 21 ALA B C 1
ATOM 1464 O O . ALA B 1 21 ? -18.25 16.797 -4.836 1 50.06 21 ALA B O 1
ATOM 1465 N N . GLN B 1 22 ? -17.109 18.5 -5.457 1 52.72 22 GLN B N 1
ATOM 1466 C CA . GLN B 1 22 ? -16.406 18.672 -4.191 1 52.72 22 GLN B CA 1
ATOM 1467 C C . GLN B 1 22 ? -17.359 19.078 -3.074 1 52.72 22 GLN B C 1
ATOM 1469 O O . GLN B 1 22 ? -17.219 18.641 -1.931 1 52.72 22 GLN B O 1
ATOM 1474 N N . LYS B 1 23 ? -18.453 19.875 -3.383 1 52.59 23 LYS B N 1
ATOM 1475 C CA . LYS B 1 23 ? -19.359 20.375 -2.348 1 52.59 23 LYS B CA 1
ATOM 1476 C C . LYS B 1 23 ? -20.25 19.281 -1.8 1 52.59 23 LYS B C 1
ATOM 1478 O O . LYS B 1 23 ? -20.469 19.188 -0.591 1 52.59 23 LYS B O 1
ATOM 1483 N N . LYS B 1 24 ? -20.891 18.516 -2.68 1 51.94 24 LYS B N 1
ATOM 1484 C CA . LYS B 1 24 ? -21.75 17.438 -2.219 1 51.94 24 LYS B CA 1
ATOM 1485 C C . LYS B 1 24 ? -20.969 16.406 -1.396 1 51.94 24 LYS B C 1
ATOM 1487 O O . LYS B 1 24 ? -21.453 15.938 -0.362 1 51.94 24 LYS B O 1
ATOM 1492 N N . ALA B 1 25 ? -19.812 16.125 -1.817 1 56.56 25 ALA B N 1
ATOM 1493 C CA . ALA B 1 25 ? -18.984 15.203 -1.072 1 56.56 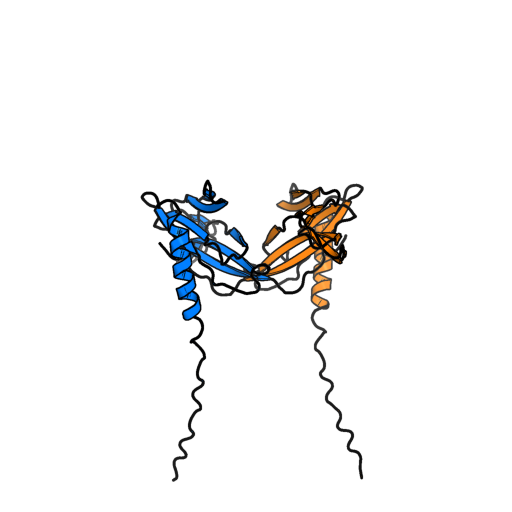25 ALA B CA 1
ATOM 1494 C C . ALA B 1 25 ? -18.656 15.742 0.317 1 56.56 25 ALA B C 1
ATOM 1496 O O . ALA B 1 25 ? -18.594 14.984 1.287 1 56.56 25 ALA B O 1
ATOM 1497 N N . GLU B 1 26 ? -18.625 17.016 0.439 1 56.34 26 GLU B N 1
ATOM 1498 C CA . GLU B 1 26 ? -18.297 17.625 1.723 1 56.34 26 GLU B CA 1
ATOM 1499 C C . GLU B 1 26 ? -19.438 17.438 2.725 1 56.34 26 GLU B C 1
ATOM 1501 O O . GLU B 1 26 ? -19.188 17.188 3.906 1 56.34 26 GLU B O 1
ATOM 1506 N N . LYS B 1 27 ? -20.594 17.547 2.238 1 55.03 27 LYS B N 1
ATOM 1507 C CA . LYS B 1 27 ? -21.734 17.422 3.156 1 55.03 27 LYS B CA 1
ATOM 1508 C C . LYS B 1 27 ? -21.828 16 3.703 1 55.03 27 LYS B C 1
ATOM 1510 O O . LYS B 1 27 ? -22.047 15.805 4.902 1 55.03 27 LYS B O 1
ATOM 1515 N N . TYR B 1 28 ? -21.734 15 2.896 1 57.59 28 TYR B N 1
ATOM 1516 C CA . TYR B 1 28 ? -21.812 13.609 3.34 1 57.59 28 TYR B CA 1
ATOM 1517 C C . TYR B 1 28 ? -20.656 13.266 4.273 1 57.59 28 TYR B C 1
ATOM 1519 O O . TYR B 1 28 ? -20.844 12.586 5.281 1 57.59 28 TYR B O 1
ATOM 1527 N N . ALA B 1 29 ? -19.594 13.914 4 1 61.09 29 ALA B N 1
ATOM 1528 C CA . ALA B 1 29 ? -18.438 13.656 4.848 1 61.09 29 ALA B CA 1
ATOM 1529 C C . ALA B 1 29 ? -18.656 14.188 6.262 1 61.09 29 ALA B C 1
ATOM 1531 O O . ALA B 1 29 ? -18.312 13.523 7.242 1 61.09 29 ALA B O 1
ATOM 1532 N N . LYS B 1 30 ? -19.281 15.312 6.32 1 60.78 30 LYS B N 1
ATOM 1533 C CA . LYS B 1 30 ? -19.484 15.922 7.633 1 60.78 30 LYS B CA 1
ATOM 1534 C C . LYS B 1 30 ? -20.375 15.047 8.516 1 60.78 30 LYS B C 1
ATOM 1536 O O . LYS B 1 30 ? -20.094 14.883 9.703 1 60.78 30 LYS B O 1
ATOM 1541 N N . LEU B 1 31 ? -21.375 14.516 7.98 1 60.19 31 LEU B N 1
ATOM 1542 C CA . LEU B 1 31 ? -22.297 13.68 8.742 1 60.19 31 LEU B CA 1
ATOM 1543 C C . LEU B 1 31 ? -21.594 12.422 9.25 1 60.19 31 LEU B C 1
ATOM 1545 O O . LEU B 1 31 ? -21.781 12.016 10.398 1 60.19 31 LEU B O 1
ATOM 1549 N N . GLU B 1 32 ? -20.656 11.93 8.484 1 71.56 32 GLU B N 1
ATOM 1550 C CA . GLU B 1 32 ? -19.984 10.703 8.883 1 71.56 32 GLU B CA 1
ATOM 1551 C C . GLU B 1 32 ? -18.844 10.992 9.867 1 71.56 32 GLU B C 1
ATOM 1553 O O . GLU B 1 32 ? -18.547 10.172 10.734 1 71.56 32 GLU B O 1
ATOM 1558 N N . ILE B 1 33 ? -18.531 12.266 9.906 1 77.62 33 ILE B N 1
ATOM 1559 C CA . ILE B 1 33 ? -17.406 12.625 10.773 1 77.62 33 ILE B CA 1
ATOM 1560 C C . ILE B 1 33 ? -17.922 12.867 12.188 1 77.62 33 ILE B C 1
ATOM 1562 O O . ILE B 1 33 ? -17.172 12.695 13.164 1 77.62 33 ILE B O 1
ATOM 1566 N N . GLU B 1 34 ? -19.156 13.203 12.328 1 77.94 34 GLU B N 1
ATOM 1567 C CA . GLU B 1 34 ? -19.734 13.523 13.625 1 77.94 34 GLU B CA 1
ATOM 1568 C C . GLU B 1 34 ? -19.781 12.297 14.531 1 77.94 34 GLU B C 1
ATOM 1570 O O . GLU B 1 34 ? -19.812 12.422 15.758 1 77.94 34 GLU B O 1
ATOM 1575 N N . MET B 1 35 ? -19.703 11.18 13.938 1 80.25 35 MET B N 1
ATOM 1576 C CA . MET B 1 35 ? -19.766 9.945 14.719 1 80.25 35 MET B CA 1
ATOM 1577 C C . MET B 1 35 ? -18.422 9.641 15.375 1 80.25 35 MET B C 1
ATOM 1579 O O . MET B 1 35 ? -18.328 8.789 16.266 1 80.25 35 MET B O 1
ATOM 1583 N N . PHE B 1 36 ? -17.453 10.367 15 1 86.25 36 PHE B N 1
ATOM 1584 C CA . PHE B 1 36 ? -16.125 10.109 15.539 1 86.25 36 PHE B CA 1
ATOM 1585 C C . PHE B 1 36 ? -15.875 10.93 16.797 1 86.25 36 PHE B C 1
ATOM 1587 O O . PHE B 1 36 ? -16.438 12.023 16.953 1 86.25 36 PHE B O 1
ATOM 1594 N N . PRO B 1 37 ? -15.078 10.383 17.641 1 85.81 37 PRO B N 1
ATOM 1595 C CA . PRO B 1 37 ? -14.781 11.133 18.859 1 85.81 37 PRO B CA 1
ATOM 1596 C C . PRO B 1 37 ? -14.125 12.477 18.578 1 85.81 37 PRO B C 1
ATOM 1598 O O . PRO B 1 37 ? -13.492 12.656 17.531 1 85.81 37 PRO B O 1
ATOM 1601 N N . LYS B 1 38 ? -14.352 13.328 19.578 1 89.12 38 LYS B N 1
ATOM 1602 C CA . LYS B 1 38 ? -13.672 14.617 19.484 1 89.12 38 LYS B CA 1
ATOM 1603 C C . LYS B 1 38 ? -12.172 14.469 19.75 1 89.12 38 LYS B C 1
ATOM 1605 O O . LYS B 1 38 ? -11.758 13.57 20.484 1 89.12 38 LYS B O 1
ATOM 1610 N N . ALA B 1 39 ? -11.461 15.414 19.125 1 93.38 39 ALA B N 1
ATOM 1611 C CA . ALA B 1 39 ? -10.016 15.391 19.359 1 93.38 39 ALA B CA 1
ATOM 1612 C C . ALA B 1 39 ? -9.68 15.773 20.797 1 93.38 39 ALA B C 1
ATOM 1614 O O . ALA B 1 39 ? -10.32 16.641 21.375 1 93.38 39 ALA B O 1
ATOM 1615 N N . LYS B 1 40 ? -8.711 15.164 21.359 1 94.31 40 LYS B N 1
ATOM 1616 C CA . LYS B 1 40 ? -8.219 15.539 22.688 1 94.31 40 LYS B CA 1
ATOM 1617 C C . LYS B 1 40 ? -7.441 16.844 22.625 1 94.31 40 LYS B C 1
ATOM 1619 O O . LYS B 1 40 ? -7.129 17.344 21.547 1 94.31 40 LYS B O 1
ATOM 1624 N N . GLU B 1 41 ? -7.172 17.328 23.812 1 95.88 41 GLU B N 1
ATOM 1625 C CA . GLU B 1 41 ? -6.406 18.562 23.875 1 95.88 41 GLU B CA 1
ATOM 1626 C C . GLU B 1 41 ? -5.055 18.422 23.172 1 95.88 41 GLU B C 1
ATOM 1628 O O . GLU B 1 41 ? -4.367 17.406 23.359 1 95.88 41 GLU B O 1
ATOM 1633 N N . GLY B 1 42 ? -4.75 19.422 22.422 1 96.69 42 GLY B N 1
ATOM 1634 C CA . GLY B 1 42 ? -3.48 19.391 21.703 1 96.69 42 GLY B CA 1
ATOM 1635 C C . GLY B 1 42 ? -3.553 18.656 20.391 1 96.69 42 GLY B C 1
ATOM 1636 O O . GLY B 1 42 ? -2.564 18.594 19.656 1 96.69 42 GLY B O 1
ATOM 1637 N N . TYR B 1 43 ? -4.699 18.156 20.172 1 97.38 43 TYR B N 1
ATOM 1638 C CA . TYR B 1 43 ? -4.906 17.406 18.938 1 97.38 43 TYR B CA 1
ATOM 1639 C C . TYR B 1 43 ? -6.008 18.047 18.094 1 97.38 43 TYR B C 1
ATOM 1641 O O . TYR B 1 43 ? -6.801 18.844 18.609 1 97.38 43 TYR B O 1
ATOM 1649 N N . LYS B 1 44 ? -5.984 17.688 16.812 1 97 44 LYS B N 1
ATOM 1650 C CA . LYS B 1 44 ? -7.074 18.047 15.914 1 97 44 LYS B CA 1
ATOM 1651 C C . LYS B 1 44 ? -7.543 16.844 15.102 1 97 44 LYS B C 1
ATOM 1653 O O . LYS B 1 44 ? -6.777 15.906 14.875 1 97 44 LYS B O 1
ATOM 1658 N N . GLN B 1 45 ? -8.766 16.953 14.727 1 95.56 45 GLN B N 1
ATOM 1659 C CA . GLN B 1 45 ? -9.336 15.961 13.82 1 95.56 45 GLN B CA 1
ATOM 1660 C C . GLN B 1 45 ? -9.281 16.438 12.375 1 95.56 45 GLN B C 1
ATOM 1662 O O . GLN B 1 45 ? -9.742 17.547 12.07 1 95.56 45 GLN B O 1
ATOM 1667 N N . VAL B 1 46 ? -8.641 15.688 11.555 1 96.19 46 VAL B N 1
ATOM 1668 C CA . VAL B 1 46 ? -8.586 15.992 10.133 1 96.19 46 VAL B CA 1
ATOM 1669 C C . VAL B 1 46 ? -9.109 14.812 9.328 1 96.19 46 VAL B C 1
ATOM 1671 O O . VAL B 1 46 ? -9.102 13.672 9.805 1 96.19 46 VAL B O 1
ATOM 1674 N N . TYR B 1 47 ? -9.617 15.164 8.094 1 95.25 47 TYR B N 1
ATOM 1675 C CA . TYR B 1 47 ? -10.188 14.047 7.34 1 95.25 47 TYR B CA 1
ATOM 1676 C C . TYR B 1 47 ? -9.945 14.227 5.844 1 95.25 47 TYR B C 1
ATOM 1678 O O . TYR B 1 47 ? -9.648 15.328 5.383 1 95.25 47 TYR B O 1
ATOM 1686 N N . ILE B 1 48 ? -9.906 13.203 5.148 1 95.06 48 ILE B N 1
ATOM 1687 C CA . ILE B 1 48 ? -9.867 13.141 3.693 1 95.06 48 ILE B CA 1
ATOM 1688 C C . ILE B 1 48 ? -11.188 12.578 3.164 1 95.06 48 ILE B C 1
ATOM 1690 O O . ILE B 1 48 ? -11.555 11.445 3.482 1 95.06 48 ILE B O 1
ATOM 1694 N N . GLN B 1 49 ? -11.852 13.367 2.439 1 93.38 49 GLN B N 1
ATOM 1695 C CA . GLN B 1 49 ? -13.031 12.93 1.704 1 93.38 49 GLN B CA 1
ATOM 1696 C C . GLN B 1 49 ? -12.758 12.883 0.204 1 93.38 49 GLN B C 1
ATOM 1698 O O . GLN B 1 49 ? -12.453 13.906 -0.409 1 93.38 49 GLN B O 1
ATOM 1703 N N . LEU B 1 50 ? -12.953 11.703 -0.307 1 93.88 50 LEU B N 1
ATOM 1704 C CA . LEU B 1 50 ? -12.625 11.523 -1.716 1 93.88 50 LEU B CA 1
ATOM 1705 C C . LEU B 1 50 ? -13.875 11.625 -2.586 1 93.88 50 LEU B C 1
ATOM 1707 O O . LEU B 1 50 ? -14.945 11.148 -2.203 1 93.88 50 LEU B O 1
ATOM 1711 N N . PRO B 1 51 ? -13.734 12.273 -3.721 1 92.69 51 PRO B N 1
ATOM 1712 C CA . PRO B 1 51 ? -14.891 12.336 -4.621 1 92.69 51 PRO B CA 1
ATOM 1713 C C . PRO B 1 51 ? -15.25 10.977 -5.215 1 92.69 51 PRO B C 1
ATOM 1715 O O . PRO B 1 51 ? -14.367 10.125 -5.398 1 92.69 51 PRO B O 1
ATOM 1718 N N . MET B 1 52 ? -16.516 10.789 -5.504 1 91.69 52 MET B N 1
ATOM 1719 C CA . MET B 1 52 ? -16.969 9.555 -6.125 1 91.69 52 MET B CA 1
ATOM 1720 C C . MET B 1 52 ? -16.375 9.391 -7.516 1 91.69 52 MET B C 1
ATOM 1722 O O . MET B 1 52 ? -16.25 10.359 -8.266 1 91.69 52 MET B O 1
ATOM 1726 N N . THR B 1 53 ? -15.969 8.125 -7.738 1 91.25 53 THR B N 1
ATOM 1727 C CA . THR B 1 53 ? -15.445 7.844 -9.07 1 91.25 53 THR B CA 1
ATOM 1728 C C . THR B 1 53 ? -15.812 6.422 -9.5 1 91.25 53 THR B C 1
ATOM 1730 O O . THR B 1 53 ? -16.109 5.57 -8.664 1 91.25 53 THR B O 1
ATOM 1733 N N . LYS B 1 54 ? -15.938 6.094 -10.773 1 87.5 54 LYS B N 1
ATOM 1734 C CA . LYS B 1 54 ? -16.406 4.812 -11.305 1 87.5 54 LYS B CA 1
ATOM 1735 C C . LYS B 1 54 ? -15.391 3.705 -11.023 1 87.5 54 LYS B C 1
ATOM 1737 O O . LYS B 1 54 ? -15.766 2.557 -10.781 1 87.5 54 LYS B O 1
ATOM 1742 N N . ASN B 1 55 ? -14.047 3.895 -11.008 1 89.44 55 ASN B N 1
ATOM 1743 C CA . ASN B 1 55 ? -13.062 2.822 -10.891 1 89.44 55 ASN B CA 1
ATOM 1744 C C . ASN B 1 55 ? -12.234 2.965 -9.617 1 89.44 55 ASN B C 1
ATOM 1746 O O . ASN B 1 55 ? -11 2.906 -9.672 1 89.44 55 ASN B O 1
ATOM 1750 N N . GLU B 1 56 ? -13.039 2.832 -8.516 1 92.62 56 GLU B N 1
ATOM 1751 C CA . GLU B 1 56 ? -12.336 3.062 -7.258 1 92.62 56 GLU B CA 1
ATOM 1752 C C . GLU B 1 56 ? -11.406 1.899 -6.926 1 92.62 56 GLU B C 1
ATOM 1754 O O . GLU B 1 56 ? -10.383 2.086 -6.273 1 92.62 56 GLU B O 1
ATOM 1759 N N . ASN B 1 57 ? -11.719 0.682 -7.457 1 89.06 57 ASN B N 1
ATOM 1760 C CA . ASN B 1 57 ? -10.938 -0.513 -7.164 1 89.06 57 ASN B CA 1
ATOM 1761 C C . ASN B 1 57 ? -9.516 -0.402 -7.715 1 89.06 57 ASN B C 1
ATOM 1763 O O . ASN B 1 57 ? -8.617 -1.111 -7.266 1 89.06 57 ASN B O 1
ATOM 1767 N N . ASP B 1 58 ? -9.352 0.444 -8.695 1 92.56 58 ASP B N 1
ATOM 1768 C CA . ASP B 1 58 ? -8.039 0.599 -9.328 1 92.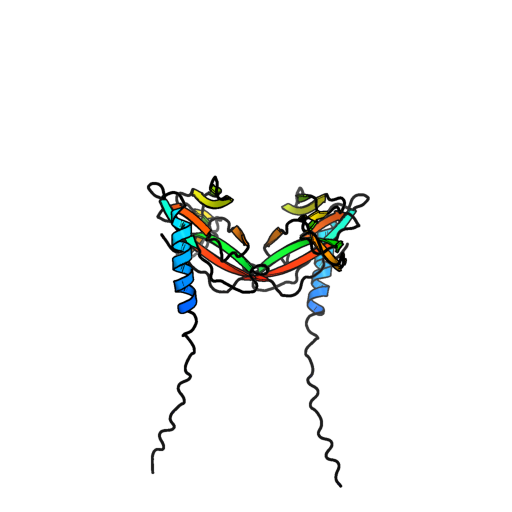56 58 ASP B CA 1
ATOM 1769 C C . ASP B 1 58 ? -7.27 1.763 -8.711 1 92.56 58 ASP B C 1
ATOM 1771 O O . ASP B 1 58 ? -6.18 2.109 -9.18 1 92.56 58 ASP B O 1
ATOM 1775 N N . LEU B 1 59 ? -7.891 2.301 -7.703 1 94.94 59 LEU B N 1
ATOM 1776 C CA . LEU B 1 59 ? -7.277 3.471 -7.086 1 94.94 59 LEU B CA 1
ATOM 1777 C C . LEU B 1 59 ? -6.891 3.182 -5.641 1 94.94 59 LEU B C 1
ATOM 1779 O O . LEU B 1 59 ? -7.578 2.432 -4.945 1 94.94 59 LEU B O 1
ATOM 1783 N N . LYS B 1 60 ? -5.781 3.766 -5.277 1 97.19 60 LYS B N 1
ATOM 1784 C CA . LYS B 1 60 ? -5.316 3.758 -3.893 1 97.19 60 LYS B CA 1
ATOM 1785 C C . LYS B 1 60 ? -5.02 5.172 -3.404 1 97.19 60 LYS B C 1
ATOM 1787 O O . LYS B 1 60 ? -4.863 6.09 -4.211 1 97.19 60 LYS B O 1
ATOM 1792 N N . VAL B 1 61 ? -5.02 5.281 -2.096 1 96.75 61 VAL B N 1
ATOM 1793 C CA . VAL B 1 61 ? -4.664 6.551 -1.469 1 96.75 61 VAL B CA 1
ATOM 1794 C C . VAL B 1 61 ? -3.389 6.383 -0.647 1 96.75 61 VAL B C 1
ATOM 1796 O O . VAL B 1 61 ? -3.309 5.504 0.214 1 96.75 61 VAL B O 1
ATOM 1799 N N . GLU B 1 62 ? -2.441 7.137 -1.054 1 97.44 62 GLU B N 1
ATOM 1800 C CA . GLU B 1 62 ? -1.256 7.242 -0.21 1 97.44 62 GLU B CA 1
ATOM 1801 C C . GLU B 1 62 ? -1.283 8.523 0.619 1 97.44 62 GLU B C 1
ATOM 1803 O O . GLU B 1 62 ? -1.425 9.625 0.073 1 97.44 62 GLU B O 1
ATOM 1808 N N . PHE B 1 63 ? -1.169 8.344 1.991 1 97.69 63 PHE B N 1
ATOM 1809 C CA . PHE B 1 63 ? -1.218 9.555 2.799 1 97.69 63 PHE B CA 1
ATOM 1810 C C . PHE B 1 63 ? 0.04 9.695 3.648 1 97.69 63 PHE B C 1
ATOM 1812 O O . PHE B 1 63 ? 0.707 8.695 3.943 1 97.69 63 PHE B O 1
ATOM 1819 N N . PHE B 1 64 ? 0.259 10.938 4.008 1 97.69 64 PHE B N 1
ATOM 1820 C CA . PHE B 1 64 ? 1.463 11.367 4.711 1 97.69 64 PHE B CA 1
ATOM 1821 C C . PHE B 1 64 ? 1.108 12.242 5.902 1 97.69 64 PHE B C 1
ATOM 1823 O O . PHE B 1 64 ? 0.479 13.289 5.746 1 97.69 64 PHE B O 1
ATOM 1830 N N . VAL B 1 65 ? 1.489 11.789 7.035 1 98.44 65 VAL B N 1
ATOM 1831 C CA . VAL B 1 65 ? 1.365 12.664 8.195 1 98.44 65 VAL B CA 1
ATOM 1832 C C . VAL B 1 65 ? 2.709 13.328 8.492 1 98.44 65 VAL B C 1
ATOM 1834 O O . VAL B 1 65 ? 3.705 12.648 8.742 1 98.44 65 VAL B O 1
ATOM 1837 N N . GLY B 1 66 ? 2.697 14.617 8.422 1 98.12 66 GLY B N 1
ATOM 1838 C CA . GLY B 1 66 ? 3.99 15.273 8.547 1 98.12 66 GLY B CA 1
ATOM 1839 C C . GLY B 1 66 ? 3.887 16.734 8.938 1 98.12 66 GLY B C 1
ATOM 1840 O O . GLY B 1 66 ? 2.855 17.172 9.453 1 98.12 66 GLY B O 1
ATOM 1841 N N . VAL B 1 67 ? 5.039 17.453 8.852 1 97.19 67 VAL B N 1
ATOM 1842 C CA . VAL B 1 67 ? 5.168 18.859 9.227 1 97.19 67 VAL B CA 1
ATOM 1843 C C . VAL B 1 67 ? 6.164 19.547 8.297 1 97.19 67 VAL B C 1
ATOM 1845 O O . VAL B 1 67 ? 7.117 18.922 7.824 1 97.19 67 VAL B O 1
ATOM 1848 N N . GLU B 1 68 ? 5.844 20.781 8.008 1 96.19 68 GLU B N 1
ATOM 1849 C CA . GLU B 1 68 ? 6.824 21.594 7.289 1 96.19 68 GLU B CA 1
ATOM 1850 C C . GLU B 1 68 ? 7.891 22.141 8.234 1 96.19 68 GLU B C 1
ATOM 1852 O O . GLU B 1 68 ? 7.566 22.672 9.297 1 96.19 68 GLU B O 1
ATOM 1857 N N . LYS B 1 69 ? 9.141 22 7.793 1 95.69 69 LYS B N 1
ATOM 1858 C CA . LYS B 1 69 ? 10.258 22.5 8.602 1 95.69 69 LYS B CA 1
ATOM 1859 C C . LYS B 1 69 ? 11.383 23.016 7.715 1 95.69 69 LYS B C 1
ATOM 1861 O O . LYS B 1 69 ? 11.516 22.609 6.562 1 95.69 69 LYS B O 1
ATOM 1866 N N . MET B 1 70 ? 12.086 24.016 8.359 1 94.94 70 MET B N 1
ATOM 1867 C CA . MET B 1 70 ? 13.336 24.438 7.73 1 94.94 70 MET B CA 1
ATOM 1868 C C . MET B 1 70 ? 14.453 23.438 8.023 1 94.94 70 MET B C 1
ATOM 1870 O O . MET B 1 70 ? 14.859 23.281 9.18 1 94.94 70 MET B O 1
ATOM 1874 N N . LEU B 1 71 ? 14.938 22.734 6.918 1 94.12 71 LEU B N 1
ATOM 1875 C CA . LEU B 1 71 ? 15.891 21.641 7.121 1 94.12 71 LEU B CA 1
ATOM 1876 C C . LEU B 1 71 ? 17.062 21.766 6.164 1 94.12 71 LEU B C 1
ATOM 1878 O O . LEU B 1 71 ? 16.969 22.422 5.125 1 94.12 71 LEU B O 1
ATOM 1882 N N . ASP B 1 72 ? 18.125 21.094 6.637 1 93.06 72 ASP B N 1
ATOM 1883 C CA . ASP B 1 72 ? 19.328 21.125 5.816 1 93.06 72 ASP B CA 1
ATOM 1884 C C . ASP B 1 72 ? 19.25 20.094 4.691 1 93.06 72 ASP B C 1
ATOM 1886 O O . ASP B 1 72 ? 18.172 19.609 4.355 1 93.06 72 ASP B O 1
ATOM 1890 N N . CYS B 1 73 ? 20.438 19.703 4.055 1 92.88 73 CYS B N 1
ATOM 1891 C CA . CYS B 1 73 ? 20.531 18.891 2.85 1 92.88 73 CYS B CA 1
ATOM 1892 C C . CYS B 1 73 ? 20.328 17.406 3.178 1 92.88 73 CYS B C 1
ATOM 1894 O O . CYS B 1 73 ? 20.219 16.578 2.275 1 92.88 73 CYS B O 1
ATOM 1896 N N . ASN B 1 74 ? 20.203 17.094 4.504 1 91.81 74 ASN B N 1
ATOM 1897 C CA . ASN B 1 74 ? 20.109 15.688 4.902 1 91.81 74 ASN B CA 1
ATOM 1898 C C . ASN B 1 74 ? 18.719 15.125 4.633 1 91.81 74 ASN B C 1
ATOM 1900 O O . ASN B 1 74 ? 17.766 15.875 4.398 1 91.81 74 ASN B O 1
ATOM 1904 N N . ASN B 1 75 ? 18.656 13.805 4.465 1 91.69 75 ASN B N 1
ATOM 1905 C CA . ASN B 1 75 ? 17.344 13.156 4.449 1 91.69 75 ASN B CA 1
ATOM 1906 C C . ASN B 1 75 ? 16.703 13.148 5.836 1 91.69 75 ASN B C 1
ATOM 1908 O O . ASN B 1 75 ? 17.359 12.781 6.816 1 91.69 75 ASN B O 1
ATOM 1912 N N . HIS B 1 76 ? 15.562 13.633 5.898 1 95.62 76 HIS B N 1
ATOM 1913 C CA . HIS B 1 76 ? 14.898 13.734 7.191 1 95.62 76 HIS B CA 1
ATOM 1914 C C . HIS B 1 76 ? 13.586 12.961 7.195 1 95.62 76 HIS B C 1
ATOM 1916 O O . HIS B 1 76 ? 12.969 12.766 6.145 1 95.62 76 HIS B O 1
ATOM 1922 N N . PHE B 1 77 ? 13.18 12.539 8.32 1 96.69 77 PHE B N 1
ATOM 1923 C CA . PHE B 1 77 ? 11.891 11.891 8.539 1 96.69 77 PHE B CA 1
ATOM 1924 C C . PHE B 1 77 ? 11.305 12.289 9.891 1 96.69 77 PHE B C 1
ATOM 1926 O O . PHE B 1 77 ? 12.047 12.664 10.805 1 96.69 77 PHE B O 1
ATOM 1933 N N . LEU B 1 78 ? 10.039 12.266 9.922 1 97.88 78 LEU B N 1
ATOM 1934 C CA . LEU B 1 78 ? 9.359 12.586 11.172 1 97.88 78 LEU B CA 1
ATOM 1935 C C . LEU B 1 78 ? 9.375 11.391 12.117 1 97.88 78 LEU B C 1
ATOM 1937 O O . LEU B 1 78 ? 9.133 10.258 11.695 1 97.88 78 LEU B O 1
ATOM 1941 N N . ILE B 1 79 ? 9.648 11.703 13.359 1 97.44 79 ILE B N 1
ATOM 1942 C CA . ILE B 1 79 ? 9.625 10.648 14.375 1 97.44 79 ILE B CA 1
ATOM 1943 C C . ILE B 1 79 ? 8.242 10.602 15.023 1 97.44 79 ILE B C 1
ATOM 1945 O O . ILE B 1 79 ? 7.699 11.625 15.43 1 97.44 79 ILE B O 1
ATOM 1949 N N . GLY B 1 80 ? 7.711 9.352 15.109 1 97.62 80 GLY B N 1
ATOM 1950 C CA . GLY B 1 80 ? 6.395 9.172 15.703 1 97.62 80 GLY B CA 1
ATOM 1951 C C . GLY B 1 80 ? 5.738 7.859 15.312 1 97.62 80 GLY B C 1
ATOM 1952 O O . GLY B 1 80 ? 6.402 6.957 14.797 1 97.62 80 GLY B O 1
ATOM 1953 N N . ASN B 1 81 ? 4.488 7.824 15.711 1 97.5 81 ASN B N 1
ATOM 1954 C CA . ASN B 1 81 ? 3.754 6.59 15.461 1 97.5 81 ASN B CA 1
ATOM 1955 C C . ASN B 1 81 ? 2.352 6.867 14.922 1 97.5 81 ASN B C 1
ATOM 1957 O O . ASN B 1 81 ? 1.689 7.809 15.367 1 97.5 81 ASN B O 1
ATOM 1961 N N . LEU B 1 82 ? 2.01 6.023 13.945 1 97.62 82 LEU B N 1
ATOM 1962 C CA . LEU B 1 82 ? 0.66 6.035 13.398 1 97.62 82 LEU B CA 1
ATOM 1963 C C . LEU B 1 82 ? -0.081 4.75 13.75 1 97.62 82 LEU B C 1
ATOM 1965 O O . LEU B 1 82 ? 0.401 3.65 13.461 1 97.62 82 LEU B O 1
ATOM 1969 N N . LYS B 1 83 ? -1.242 4.906 14.383 1 95.88 83 LYS B N 1
ATOM 1970 C CA . LYS B 1 83 ? -2.02 3.732 14.766 1 95.88 83 LYS B CA 1
ATOM 1971 C C . LYS B 1 83 ? -3.422 3.779 14.164 1 95.88 83 LYS B C 1
ATOM 1973 O O . LYS B 1 83 ? -4.109 4.797 14.266 1 95.88 83 LYS B O 1
ATOM 1978 N N . ALA B 1 84 ? -3.732 2.637 13.562 1 93.88 84 ALA B N 1
ATOM 1979 C CA . ALA B 1 84 ? -5.109 2.5 13.094 1 93.88 84 ALA B CA 1
ATOM 1980 C C . ALA B 1 84 ? -6.023 2.014 14.219 1 93.88 84 ALA B C 1
ATOM 1982 O O . ALA B 1 84 ? -5.711 1.036 14.898 1 93.88 84 ALA B O 1
ATOM 1983 N N . GLN B 1 85 ? -7.141 2.686 14.438 1 91.06 85 GLN B N 1
ATOM 1984 C CA . GLN B 1 85 ? -8.102 2.32 15.477 1 91.06 85 GLN B CA 1
ATOM 1985 C C . GLN B 1 85 ? -9.477 2.053 14.891 1 91.06 85 GLN B C 1
ATOM 1987 O O . GLN B 1 85 ? -9.852 2.646 13.875 1 91.06 85 GLN B O 1
ATOM 1992 N N . ASP B 1 86 ? -10.156 1.11 15.539 1 87.81 86 ASP B N 1
ATOM 1993 C CA . ASP B 1 86 ? -11.523 0.808 15.117 1 87.81 86 ASP B CA 1
ATOM 1994 C C . ASP B 1 86 ? -12.539 1.572 15.961 1 87.81 86 ASP B C 1
ATOM 1996 O O . ASP B 1 86 ? -12.391 1.669 17.188 1 87.81 86 ASP B O 1
ATOM 2000 N N . LEU B 1 87 ? -13.453 2.127 15.18 1 82.75 87 LEU B N 1
ATOM 2001 C CA . LEU B 1 87 ? -14.594 2.707 15.883 1 82.75 87 LEU B CA 1
ATOM 2002 C C . LEU B 1 87 ? -15.578 1.624 16.312 1 82.75 87 LEU B C 1
ATOM 2004 O O . LEU B 1 87 ? -16.203 0.988 15.461 1 82.75 87 LEU B O 1
ATOM 2008 N N . GLN B 1 88 ? -15.57 1.356 17.547 1 76.88 88 GLN B N 1
ATOM 2009 C CA . GLN B 1 88 ? -16.422 0.283 18.047 1 76.88 88 GLN B CA 1
ATOM 2010 C C . GLN B 1 88 ? -17.875 0.486 17.625 1 76.88 88 GLN B C 1
ATOM 2012 O O . GLN B 1 88 ? -18.422 1.588 17.75 1 76.88 88 GLN B O 1
ATOM 2017 N N . GLY B 1 89 ? -18.438 -0.601 17.094 1 73.69 89 GLY B N 1
ATOM 2018 C CA . GLY B 1 89 ? -19.859 -0.576 16.734 1 73.69 89 GLY B CA 1
ATOM 2019 C C . GLY B 1 89 ? -20.094 -0.348 15.258 1 73.69 89 GLY B C 1
ATOM 2020 O O . GLY B 1 89 ? -21 -0.958 14.672 1 73.69 89 GLY B O 1
ATOM 2021 N N . TRP B 1 90 ? -19.359 0.484 14.555 1 73.69 90 TRP B N 1
ATOM 2022 C CA . TRP B 1 90 ? -19.672 0.88 13.188 1 73.69 90 TRP B CA 1
ATOM 2023 C C . TRP B 1 90 ? -18.781 0.142 12.195 1 73.69 90 TRP B C 1
ATOM 2025 O O . TRP B 1 90 ? -19.094 0.093 11 1 73.69 90 TRP B O 1
ATOM 2035 N N . GLY B 1 91 ? -17.656 -0.339 12.727 1 76.38 91 GLY B N 1
ATOM 2036 C CA . GLY B 1 91 ? -16.75 -1.049 11.844 1 76.38 91 GLY B CA 1
ATOM 2037 C C . GLY B 1 91 ? -15.875 -0.123 11.023 1 76.38 91 GLY B C 1
ATOM 2038 O O . GLY B 1 91 ? -15.367 -0.507 9.969 1 76.38 91 GLY B O 1
ATOM 2039 N N . TYR B 1 92 ? -15.812 1.242 11.422 1 82.25 92 TYR B N 1
ATOM 2040 C CA . TYR B 1 92 ? -14.961 2.203 10.727 1 82.25 92 TYR B CA 1
ATOM 2041 C C . TYR B 1 92 ? -13.625 2.361 11.445 1 82.25 92 TYR B C 1
ATOM 2043 O O . TYR B 1 92 ? -13.555 2.244 12.672 1 82.25 92 TYR B O 1
ATOM 2051 N N . ASN B 1 93 ? -12.672 2.6 10.539 1 88.06 93 ASN B N 1
ATOM 2052 C CA . ASN B 1 93 ? -11.359 2.836 11.133 1 88.06 9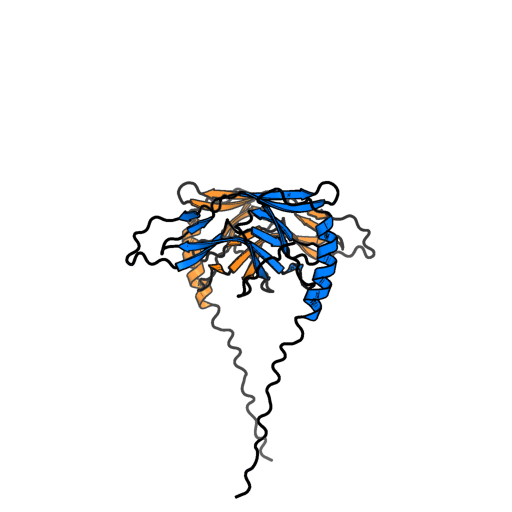3 ASN B CA 1
ATOM 2053 C C . ASN B 1 93 ? -10.969 4.309 11.062 1 88.06 93 ASN B C 1
ATOM 2055 O O . ASN B 1 93 ? -11.5 5.055 10.242 1 88.06 93 ASN B O 1
ATOM 2059 N N . TYR B 1 94 ? -10.188 4.703 12.078 1 93.88 94 TYR B N 1
ATOM 2060 C CA . TYR B 1 94 ? -9.523 6.004 12.047 1 93.88 94 TYR B CA 1
ATOM 2061 C C . TYR B 1 94 ? -8.07 5.891 12.484 1 93.88 94 TYR B C 1
ATOM 2063 O O . TYR B 1 94 ? -7.645 4.84 12.969 1 93.88 94 TYR B O 1
ATOM 2071 N N . TYR B 1 95 ? -7.352 7.004 12.266 1 96.69 95 TYR B N 1
ATOM 2072 C CA . TYR B 1 95 ? -5.918 6.969 12.539 1 96.69 95 TYR B CA 1
ATOM 2073 C C . TYR B 1 95 ? -5.555 7.941 13.648 1 96.69 95 TYR B C 1
ATOM 2075 O O . TYR B 1 95 ? -6.004 9.094 13.656 1 96.69 95 TYR B O 1
ATOM 2083 N N . GLU B 1 96 ? -4.805 7.402 14.594 1 96.81 96 GLU B N 1
ATOM 2084 C CA . GLU B 1 96 ? -4.246 8.227 15.656 1 96.81 96 GLU B CA 1
ATOM 2085 C C . GLU B 1 96 ? -2.732 8.367 15.508 1 96.81 96 GLU B C 1
ATOM 2087 O O . GLU B 1 96 ? -2.029 7.375 15.305 1 96.81 96 GLU B O 1
ATOM 2092 N N . VAL B 1 97 ? -2.289 9.641 15.688 1 98 97 VAL B N 1
ATOM 2093 C CA . VAL B 1 97 ? -0.868 9.898 15.477 1 98 97 VAL B CA 1
ATOM 2094 C C . VAL B 1 97 ? -0.24 10.398 16.781 1 98 97 VAL B C 1
ATOM 2096 O O . VAL B 1 97 ? -0.776 11.297 17.422 1 98 97 VAL B O 1
ATOM 2099 N N . ASP B 1 98 ? 0.807 9.734 17.078 1 97.38 98 ASP B N 1
ATOM 2100 C CA . ASP B 1 98 ? 1.627 10.195 18.188 1 97.38 98 ASP B CA 1
ATOM 2101 C C . ASP B 1 98 ? 2.992 10.68 17.703 1 97.38 98 ASP B C 1
ATOM 2103 O O . ASP B 1 98 ? 3.795 9.883 17.203 1 97.38 98 ASP B O 1
ATOM 2107 N N . SER B 1 99 ? 3.215 11.961 17.828 1 97.75 99 SER B N 1
ATOM 2108 C CA . SER B 1 99 ? 4.48 12.57 17.438 1 97.75 99 SER B CA 1
ATOM 2109 C C . SER B 1 99 ? 4.66 13.938 18.078 1 97.75 99 SER B C 1
ATOM 2111 O O . SER B 1 99 ? 3.705 14.711 18.188 1 97.75 99 SER B O 1
ATOM 2113 N N . LYS B 1 100 ? 5.891 14.273 18.453 1 95.19 100 LYS B N 1
ATOM 2114 C CA . LYS B 1 100 ? 6.188 15.594 19 1 95.19 100 LYS B CA 1
ATOM 2115 C C . LYS B 1 100 ? 6.715 16.547 17.938 1 95.19 100 LYS B C 1
ATOM 2117 O O . LYS B 1 100 ? 7.18 17.641 18.25 1 95.19 100 LYS B O 1
ATOM 2122 N N . GLY B 1 101 ? 6.691 16.031 16.781 1 94.88 101 GLY B N 1
ATOM 2123 C CA . GLY B 1 101 ? 7.172 16.875 15.695 1 94.88 101 GLY B CA 1
ATOM 2124 C C . GLY B 1 101 ? 8.68 16.828 15.523 1 94.88 101 GLY B C 1
ATOM 2125 O O . GLY B 1 101 ? 9.25 17.641 14.789 1 94.88 101 GLY B O 1
ATOM 2126 N N . GLU B 1 102 ? 9.297 15.93 16.172 1 95.44 102 GLU B N 1
ATOM 2127 C CA . GLU B 1 102 ? 10.742 15.766 16.047 1 95.44 102 GLU B CA 1
ATOM 2128 C C . GLU B 1 102 ? 11.102 14.984 14.789 1 95.44 102 GLU B C 1
ATOM 2130 O O . GLU B 1 102 ? 10.352 14.109 14.359 1 95.44 102 GLU B O 1
ATOM 2135 N N . THR B 1 103 ? 12.266 15.391 14.266 1 95.94 103 THR B N 1
ATOM 2136 C CA . THR B 1 103 ? 12.703 14.75 13.023 1 95.94 103 THR B CA 1
ATOM 2137 C C . THR B 1 103 ? 14.039 14.047 13.219 1 95.94 103 THR B C 1
ATOM 2139 O O . THR B 1 103 ? 14.844 14.445 14.07 1 95.94 103 THR B O 1
ATOM 2142 N N . GLY B 1 104 ? 14.164 12.961 12.562 1 93.88 104 GLY B N 1
ATOM 2143 C CA . GLY B 1 104 ? 15.445 12.289 12.391 1 93.88 104 GLY B CA 1
ATOM 2144 C C . GLY B 1 104 ? 16.016 12.445 11 1 93.88 104 GLY B C 1
ATOM 2145 O O . GLY B 1 104 ? 15.328 12.883 10.078 1 93.88 104 GLY B O 1
ATOM 2146 N N . GLY B 1 105 ? 17.344 12.109 10.891 1 91.69 105 GLY B N 1
ATOM 2147 C CA . GLY B 1 105 ? 17.938 12.203 9.562 1 91.69 105 GLY B CA 1
ATOM 2148 C C . GLY B 1 105 ? 19.344 11.648 9.508 1 91.69 105 GLY B C 1
ATOM 2149 O O . GLY B 1 105 ? 19.875 11.164 10.516 1 91.69 105 GLY B O 1
ATOM 2150 N N . THR B 1 106 ? 19.75 11.539 8.188 1 93.12 106 THR B N 1
ATOM 2151 C CA . THR B 1 106 ? 21.125 11.117 7.969 1 93.12 106 THR B CA 1
ATOM 2152 C C . THR B 1 106 ? 22.094 12.164 8.5 1 93.12 106 THR B C 1
ATOM 2154 O O . THR B 1 106 ? 21.688 13.266 8.891 1 93.12 106 THR B O 1
ATOM 2157 N N . LEU B 1 107 ? 23.328 11.805 8.648 1 89.94 107 LEU B N 1
ATOM 2158 C CA . LEU B 1 107 ? 24.344 12.719 9.156 1 89.94 107 LEU B CA 1
ATOM 2159 C C . LEU B 1 107 ? 25.406 13 8.086 1 89.94 107 LEU B C 1
ATOM 2161 O O . LEU B 1 107 ? 26.562 12.578 8.227 1 89.94 107 LEU B O 1
ATOM 2165 N N . MET B 1 108 ? 25.031 13.609 7.074 1 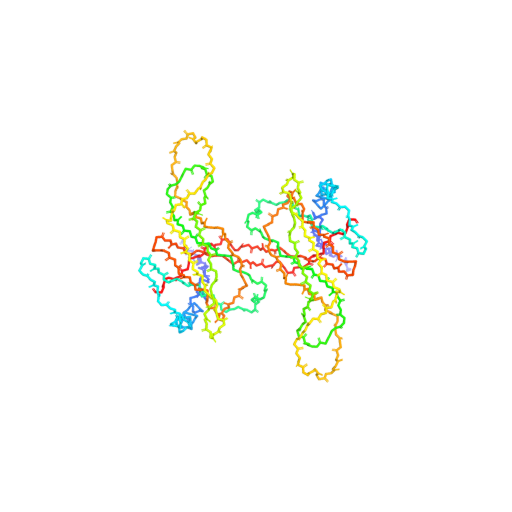88.5 108 MET B N 1
ATOM 2166 C CA . MET B 1 108 ? 25.984 14.039 6.055 1 88.5 108 MET B CA 1
ATOM 2167 C C . MET B 1 108 ? 26.359 15.508 6.238 1 88.5 108 MET B C 1
ATOM 2169 O O . MET B 1 108 ? 25.531 16.312 6.645 1 88.5 108 MET B O 1
ATOM 2173 N N . ALA B 1 109 ? 27.672 15.875 6.145 1 87.06 109 ALA B N 1
ATOM 2174 C CA . ALA B 1 109 ? 28.141 17.266 6.211 1 87.06 109 ALA B CA 1
ATOM 2175 C C . ALA B 1 109 ? 27.609 18.078 5.031 1 87.06 109 ALA B C 1
ATOM 2177 O O . ALA B 1 109 ? 27.859 17.734 3.873 1 87.06 109 ALA B O 1
ATOM 2178 N N . CYS B 1 110 ? 26.797 19.109 5.406 1 86.62 110 CYS B N 1
ATOM 2179 C CA . CYS B 1 110 ? 26.25 19.969 4.363 1 86.62 110 CYS B CA 1
ATOM 2180 C C . CYS B 1 110 ? 27.141 21.203 4.168 1 86.62 110 CYS B C 1
ATOM 2182 O O . CYS B 1 110 ? 27.406 21.922 5.125 1 86.62 110 CYS B O 1
ATOM 2184 N N . PRO B 1 111 ? 27.562 21.438 2.906 1 84.69 111 PRO B N 1
ATOM 2185 C CA . PRO B 1 111 ? 28.547 22.5 2.639 1 84.69 111 PRO B CA 1
ATOM 2186 C C . PRO B 1 111 ? 28.031 23.891 3.004 1 84.69 111 PRO B C 1
ATOM 2188 O O . PRO B 1 111 ? 28.781 24.703 3.539 1 84.69 111 PRO B O 1
ATOM 2191 N N . ASP B 1 112 ? 26.891 24.328 2.549 1 79.31 112 ASP B N 1
ATOM 2192 C CA . ASP B 1 112 ? 26.469 25.719 2.689 1 79.31 112 ASP B CA 1
ATOM 2193 C C . ASP B 1 112 ? 25.547 25.891 3.891 1 79.31 112 ASP B C 1
ATOM 2195 O O . ASP B 1 112 ? 25.172 27.016 4.23 1 79.31 112 ASP B O 1
ATOM 2199 N N . ASN B 1 113 ? 25.453 24.953 4.715 1 78.44 113 ASN B N 1
ATOM 2200 C CA . ASN B 1 113 ? 24.562 25.016 5.871 1 78.44 113 ASN B CA 1
ATOM 2201 C C . ASN B 1 113 ? 23.219 25.656 5.523 1 78.44 113 ASN B C 1
ATOM 2203 O O . ASN B 1 113 ? 22.656 26.391 6.328 1 78.44 113 ASN B O 1
ATOM 2207 N N . LYS B 1 114 ? 22.875 25.688 4.309 1 89.75 114 LYS B N 1
ATOM 2208 C CA . LYS B 1 114 ? 21.625 26.297 3.891 1 89.75 114 LYS B CA 1
ATOM 2209 C C . LYS B 1 114 ? 20.422 25.422 4.281 1 89.75 114 LYS B C 1
ATOM 2211 O O . LYS B 1 114 ? 20.484 24.203 4.164 1 89.75 114 LYS B O 1
ATOM 2216 N N . LEU B 1 115 ? 19.453 26.172 4.859 1 91.94 115 LEU B N 1
ATOM 2217 C CA . LEU B 1 115 ? 18.203 25.5 5.23 1 91.94 115 LEU B CA 1
ATOM 2218 C C . LEU B 1 115 ? 17.125 25.75 4.191 1 91.94 115 LEU B C 1
ATOM 2220 O O . LEU B 1 115 ? 17.047 26.844 3.627 1 91.94 115 LEU B O 1
ATOM 2224 N N . SER B 1 116 ? 16.375 24.734 3.889 1 93.56 116 SER B N 1
ATOM 2225 C CA . SER B 1 116 ? 15.227 24.859 3.006 1 93.56 116 SER B CA 1
ATOM 2226 C C . SER B 1 116 ? 13.969 24.297 3.654 1 93.56 116 SER B C 1
ATOM 2228 O O . SER B 1 116 ? 14.055 23.406 4.504 1 93.56 116 SER B O 1
ATOM 2230 N N . LYS B 1 117 ? 12.828 24.938 3.207 1 96.12 117 LYS B N 1
ATOM 2231 C CA . LYS B 1 117 ? 11.547 24.453 3.713 1 96.12 117 LYS B CA 1
ATOM 2232 C C . LYS B 1 117 ? 11.195 23.094 3.105 1 96.12 117 LYS B C 1
ATOM 2234 O O . LYS B 1 117 ? 11.133 22.953 1.883 1 96.12 117 LYS B O 1
ATOM 2239 N N . LYS B 1 118 ? 10.969 22.078 3.953 1 95.5 118 LYS B N 1
ATOM 2240 C CA . LYS B 1 118 ? 10.648 20.734 3.488 1 95.5 118 LYS B CA 1
ATOM 2241 C C . LYS B 1 118 ? 9.508 20.125 4.301 1 95.5 118 LYS B C 1
ATOM 2243 O O . LYS B 1 118 ? 9.391 20.391 5.504 1 95.5 118 LYS B O 1
ATOM 2248 N N . PHE B 1 119 ? 8.68 19.406 3.588 1 96.25 119 PHE B N 1
ATOM 2249 C CA . PHE B 1 119 ? 7.676 18.609 4.277 1 96.25 119 PHE B CA 1
ATOM 2250 C C . PHE B 1 119 ? 8.242 17.25 4.668 1 96.25 119 PHE B C 1
ATOM 2252 O O . PHE B 1 119 ? 8.617 16.453 3.801 1 96.25 119 PHE B O 1
ATOM 2259 N N . VAL B 1 120 ? 8.328 17.016 5.977 1 97.31 120 VAL B N 1
ATOM 2260 C CA . VAL B 1 120 ? 8.844 15.734 6.477 1 97.31 120 VAL B CA 1
ATOM 2261 C C . VAL B 1 120 ? 7.711 14.945 7.137 1 97.31 120 VAL B C 1
ATOM 2263 O O . VAL B 1 120 ? 6.93 15.5 7.914 1 97.31 120 VAL B O 1
ATOM 2266 N N . SER B 1 121 ? 7.648 13.648 6.793 1 97.75 121 SER B N 1
ATOM 2267 C CA . SER B 1 121 ? 6.508 12.867 7.254 1 97.75 121 SER B CA 1
ATOM 2268 C C . SER B 1 121 ? 6.957 11.578 7.93 1 97.75 121 SER B C 1
ATOM 2270 O O . SER B 1 121 ? 8.117 11.188 7.82 1 97.75 121 SER B O 1
ATOM 2272 N N . LEU B 1 122 ? 5.977 11.008 8.648 1 97.81 122 LEU B N 1
ATOM 2273 C CA . LEU B 1 122 ? 6.094 9.609 9.039 1 97.81 122 LEU B CA 1
ATOM 2274 C C . LEU B 1 122 ? 6.109 8.695 7.816 1 97.81 122 LEU B C 1
ATOM 2276 O O . LEU B 1 122 ? 5.957 9.172 6.688 1 97.81 122 LEU B O 1
ATOM 2280 N N . GLN B 1 123 ? 6.41 7.426 8.117 1 95.44 123 GLN B N 1
ATOM 2281 C CA . GLN B 1 123 ? 6.262 6.484 7.016 1 95.44 123 GLN B CA 1
ATOM 2282 C C . GLN B 1 123 ? 4.863 6.555 6.414 1 95.44 123 GLN B C 1
ATOM 2284 O O . GLN B 1 123 ? 3.867 6.5 7.137 1 95.44 123 GLN B O 1
ATOM 2289 N N . PRO B 1 124 ? 4.828 6.754 5.117 1 95.81 124 PRO B N 1
ATOM 2290 C CA . PRO B 1 124 ? 3.5 6.832 4.5 1 95.81 124 PRO B CA 1
ATOM 2291 C C . PRO B 1 124 ? 2.732 5.516 4.582 1 95.81 124 PRO B C 1
ATOM 2293 O O . PRO B 1 124 ? 3.336 4.457 4.781 1 95.81 124 PRO B O 1
ATOM 2296 N N . GLU B 1 125 ? 1.423 5.633 4.441 1 96.19 125 GLU B N 1
ATOM 2297 C CA . GLU B 1 125 ? 0.546 4.469 4.359 1 96.19 125 GLU B CA 1
ATOM 2298 C C . GLU B 1 125 ? -0.297 4.504 3.088 1 96.19 125 GLU B C 1
ATOM 2300 O O . GLU B 1 125 ? -0.657 5.578 2.604 1 96.19 125 GLU B O 1
ATOM 2305 N N . ILE B 1 126 ? -0.584 3.299 2.58 1 96.19 126 ILE B N 1
ATOM 2306 C CA . ILE B 1 126 ? -1.419 3.186 1.389 1 96.19 126 ILE B CA 1
ATOM 2307 C C . ILE B 1 126 ? -2.682 2.393 1.718 1 96.19 126 ILE B C 1
ATOM 2309 O O . ILE B 1 126 ? -2.609 1.311 2.305 1 96.19 126 ILE B O 1
ATOM 2313 N N . VAL B 1 127 ? -3.814 2.988 1.326 1 95.56 127 VAL B N 1
ATOM 2314 C CA . VAL B 1 127 ? -5.09 2.322 1.564 1 95.56 127 VAL B CA 1
ATOM 2315 C C . VAL B 1 127 ? -5.945 2.375 0.301 1 95.56 127 VAL B C 1
ATOM 2317 O O . VAL B 1 127 ? -5.656 3.145 -0.619 1 95.56 127 VAL B O 1
ATOM 2320 N N . SER B 1 128 ? -6.984 1.501 0.276 1 95.38 128 SER B N 1
ATOM 2321 C CA . SER B 1 128 ? -7.883 1.489 -0.874 1 95.38 128 SER B CA 1
ATOM 2322 C C . SER B 1 128 ? -8.688 2.779 -0.958 1 95.38 128 SER B C 1
ATOM 2324 O O . SER B 1 128 ? -9.117 3.32 0.065 1 95.38 128 SER B O 1
ATOM 2326 N N . TYR B 1 129 ? -8.867 3.209 -2.178 1 95.81 129 TYR B N 1
ATOM 2327 C CA . TYR B 1 129 ? -9.742 4.348 -2.43 1 95.81 129 TYR B CA 1
ATOM 2328 C C . TYR B 1 129 ? -11.188 4.02 -2.062 1 95.81 129 TYR B C 1
ATOM 2330 O O . TYR B 1 129 ? -11.727 3.004 -2.51 1 95.81 129 TYR B O 1
ATOM 2338 N N . ASN B 1 130 ? -11.758 4.887 -1.248 1 93.44 130 ASN B N 1
ATOM 2339 C CA . ASN B 1 130 ? -13.148 4.742 -0.836 1 93.44 130 ASN B CA 1
ATOM 2340 C C . ASN B 1 130 ? -13.844 6.094 -0.727 1 93.44 130 ASN B C 1
ATOM 2342 O O . ASN B 1 130 ? -13.57 6.867 0.194 1 93.44 130 ASN B O 1
ATOM 2346 N N . SER B 1 131 ? -14.734 6.25 -1.628 1 92.88 131 SER B N 1
ATOM 2347 C CA . SER B 1 131 ? -15.398 7.547 -1.642 1 92.88 131 SER B CA 1
ATOM 2348 C C . SER B 1 131 ? -16.547 7.594 -0.628 1 92.88 131 SER B C 1
ATOM 2350 O O . SER B 1 131 ? -17.047 8.672 -0.297 1 92.88 131 SER B O 1
ATOM 2352 N N . LYS B 1 132 ? -16.938 6.465 -0.192 1 87.75 132 LYS B N 1
ATOM 2353 C CA . LYS B 1 132 ? -18.109 6.391 0.677 1 87.75 132 LYS B CA 1
ATOM 2354 C C . LYS B 1 132 ? -17.734 6.676 2.129 1 87.75 132 LYS B C 1
ATOM 2356 O O . LYS B 1 132 ? -18.594 7.039 2.936 1 87.75 132 LYS B O 1
ATOM 2361 N N . LEU B 1 133 ? -16.484 6.375 2.414 1 87.62 133 LEU B N 1
ATOM 2362 C CA . LEU B 1 133 ? -16.047 6.535 3.797 1 87.62 133 LEU B CA 1
ATOM 2363 C C . LEU B 1 133 ? -14.828 7.445 3.879 1 87.62 133 LEU B C 1
ATOM 2365 O O . LEU B 1 133 ? -13.797 7.164 3.266 1 87.62 133 LEU B O 1
ATOM 2369 N N . PRO B 1 134 ? -14.969 8.492 4.688 1 92.38 134 PRO B N 1
ATOM 2370 C CA . PRO B 1 134 ? -13.797 9.359 4.844 1 92.38 134 PRO B CA 1
ATOM 2371 C C . PRO B 1 134 ? -12.695 8.719 5.676 1 92.38 134 PRO B C 1
ATOM 2373 O O . PRO B 1 134 ? -12.969 7.895 6.555 1 92.38 134 PRO B O 1
ATOM 2376 N N . LEU B 1 135 ? -11.461 9.109 5.312 1 94.81 135 LEU B N 1
ATOM 2377 C CA . LEU B 1 135 ? -10.344 8.797 6.199 1 94.81 135 LEU B CA 1
ATOM 2378 C C . LEU B 1 135 ? -10.227 9.844 7.305 1 94.81 135 LEU B C 1
ATOM 2380 O O . LEU B 1 135 ? -10.109 11.039 7.023 1 94.81 135 LEU B O 1
ATOM 2384 N N . VAL B 1 136 ? -10.242 9.344 8.523 1 95.25 136 VAL B N 1
ATOM 2385 C CA . VAL B 1 136 ? -10.25 10.273 9.648 1 95.25 136 VAL B CA 1
ATOM 2386 C C . VAL B 1 136 ? -8.953 10.125 10.453 1 95.25 136 VAL B C 1
ATOM 2388 O O . VAL B 1 136 ? -8.516 9.008 10.727 1 95.25 136 VAL B O 1
ATOM 2391 N N . PHE B 1 137 ? -8.43 11.289 10.836 1 96.88 137 PHE B N 1
ATOM 2392 C CA . PHE B 1 137 ? -7.156 11.312 11.555 1 96.88 137 PHE B CA 1
ATOM 2393 C C . PHE B 1 137 ? -7.242 12.203 12.781 1 96.88 137 PHE B C 1
ATOM 2395 O O . PHE B 1 137 ? -7.852 13.273 12.742 1 96.88 137 PHE B O 1
ATOM 2402 N N . TYR B 1 138 ? -6.637 11.75 13.82 1 97.25 138 TYR B N 1
ATOM 2403 C CA . TYR B 1 138 ? -6.336 12.594 14.969 1 97.25 138 TYR B CA 1
ATOM 2404 C C . TYR B 1 138 ? -4.84 12.867 15.062 1 97.25 138 TYR B C 1
ATOM 2406 O O . TYR B 1 138 ? -4.051 11.961 15.344 1 97.25 138 TYR B O 1
ATOM 2414 N N . VAL B 1 139 ? -4.492 14.125 14.836 1 98.06 139 VAL B N 1
ATOM 2415 C CA . VAL B 1 139 ? -3.074 14.461 14.75 1 98.06 139 VAL B CA 1
ATOM 2416 C C . VAL B 1 139 ? -2.766 15.633 15.68 1 98.06 139 VAL B C 1
ATOM 2418 O O . VAL B 1 139 ? -3.621 16.484 15.914 1 98.06 139 VAL B O 1
ATOM 2421 N N . PRO B 1 140 ? -1.531 15.68 16.188 1 98.12 140 PRO B N 1
ATOM 2422 C CA . PRO B 1 140 ? -1.153 16.891 16.922 1 98.12 140 PRO B CA 1
ATOM 2423 C C . PRO B 1 140 ? -1.357 18.172 16.109 1 98.12 140 PRO B C 1
ATOM 2425 O O . PRO B 1 140 ? -1.252 18.141 14.883 1 98.12 140 PRO B O 1
ATOM 2428 N N . ASN B 1 141 ? -1.581 19.297 16.812 1 97.25 141 ASN B N 1
ATOM 2429 C CA . ASN B 1 141 ? -1.927 20.562 16.156 1 97.25 141 ASN B CA 1
ATOM 2430 C C . ASN B 1 141 ? -0.831 21.031 15.203 1 97.25 141 ASN B C 1
ATOM 2432 O O . ASN B 1 141 ? -1.111 21.703 14.211 1 97.25 141 ASN B O 1
ATOM 2436 N N . ASN B 1 142 ? 0.313 20.641 15.406 1 96.19 142 ASN B N 1
ATOM 2437 C CA . ASN B 1 142 ? 1.433 21.141 14.609 1 96.19 142 ASN B CA 1
ATOM 2438 C C . ASN B 1 142 ? 1.696 20.234 13.406 1 96.19 142 ASN B C 1
ATOM 2440 O O . ASN B 1 142 ? 2.629 20.484 12.641 1 96.19 142 ASN B O 1
ATOM 2444 N N . LEU B 1 143 ? 0.888 19.297 13.25 1 97.88 143 LEU B N 1
ATOM 2445 C CA . LEU B 1 143 ? 1.076 18.375 12.125 1 97.88 143 LEU B CA 1
ATOM 2446 C C . LEU B 1 143 ? -0.059 18.531 11.109 1 97.88 143 LEU B C 1
ATOM 2448 O O . LEU B 1 143 ? -1.102 19.109 11.422 1 97.88 143 LEU B O 1
ATOM 2452 N N . GLU B 1 144 ? 0.253 18.016 9.898 1 97.62 144 GLU B N 1
ATOM 2453 C CA . GLU B 1 144 ? -0.768 17.984 8.852 1 97.62 144 GLU B CA 1
ATOM 2454 C C . GLU B 1 144 ? -0.75 16.641 8.109 1 97.62 144 GLU B C 1
ATOM 2456 O O . GLU B 1 144 ? 0.197 15.867 8.242 1 97.62 144 GLU B O 1
ATOM 2461 N N . VAL B 1 145 ? -1.901 16.438 7.391 1 98.31 145 VAL B N 1
ATOM 2462 C CA . VAL B 1 145 ? -2.027 15.219 6.59 1 98.31 145 VAL B CA 1
ATOM 2463 C C . VAL B 1 145 ? -2.113 15.578 5.109 1 98.31 145 VAL B C 1
ATOM 2465 O O . VAL B 1 145 ? -2.928 16.422 4.715 1 98.31 145 VAL B O 1
ATOM 2468 N N . ARG B 1 146 ? -1.19 15.008 4.359 1 97.88 146 ARG B N 1
ATOM 2469 C CA . ARG B 1 146 ? -1.229 15.117 2.904 1 97.88 146 ARG B CA 1
ATOM 2470 C C . ARG B 1 146 ? -1.483 13.766 2.256 1 97.88 146 ARG B C 1
ATOM 2472 O O . ARG B 1 146 ? -1.292 12.719 2.887 1 97.88 146 ARG B O 1
ATOM 2479 N N . TYR B 1 147 ? -2.018 13.898 1.014 1 97.69 147 TYR B N 1
ATOM 2480 C CA . TYR B 1 147 ? -2.277 12.633 0.345 1 97.69 147 TYR B CA 1
ATOM 2481 C C . TYR B 1 147 ? -2.211 12.789 -1.17 1 97.69 147 TYR B C 1
ATOM 2483 O O . TYR B 1 147 ? -2.27 13.906 -1.688 1 97.69 147 TYR B O 1
ATOM 2491 N N . ARG B 1 148 ? -1.979 11.672 -1.799 1 96.5 148 ARG B N 1
ATOM 2492 C CA . ARG B 1 148 ? -2.068 11.586 -3.252 1 96.5 148 ARG B CA 1
ATOM 2493 C C . ARG B 1 148 ? -2.734 10.281 -3.686 1 96.5 148 ARG B C 1
ATOM 2495 O O . ARG B 1 148 ? -2.814 9.336 -2.906 1 96.5 148 ARG B O 1
ATOM 2502 N N . ILE B 1 149 ? -3.221 10.367 -4.938 1 96.06 149 ILE B N 1
ATOM 2503 C CA . ILE B 1 149 ? -3.941 9.219 -5.469 1 96.06 149 ILE B CA 1
ATOM 2504 C C . ILE B 1 149 ? -3.006 8.383 -6.344 1 96.06 149 ILE B C 1
ATOM 2506 O O . ILE B 1 149 ? -2.258 8.93 -7.16 1 96.06 149 ILE B O 1
ATOM 2510 N N . LEU B 1 150 ? -3.021 7.105 -6.082 1 95.44 150 LEU B N 1
ATOM 2511 C CA . LEU B 1 150 ? -2.305 6.137 -6.91 1 95.44 150 LEU B CA 1
ATOM 2512 C C . LEU B 1 150 ? -3.254 5.438 -7.875 1 95.44 150 LEU B C 1
ATOM 2514 O O . LEU B 1 150 ? -4.309 4.949 -7.469 1 95.44 150 LEU B O 1
ATOM 2518 N N . ARG B 1 151 ? -2.773 5.438 -9.086 1 93.75 151 ARG B N 1
ATOM 2519 C CA . ARG B 1 151 ? -3.594 4.801 -10.109 1 93.75 151 ARG B CA 1
ATOM 2520 C C . ARG B 1 151 ? -2.861 3.621 -10.742 1 93.75 151 ARG B C 1
ATOM 2522 O O . ARG B 1 151 ? -1.684 3.729 -11.094 1 93.75 151 ARG B O 1
ATOM 2529 N N . SER B 1 152 ? -3.598 2.545 -10.844 1 92.5 152 SER B N 1
ATOM 2530 C CA . SER B 1 152 ? -2.994 1.35 -11.43 1 92.5 152 SER B CA 1
ATOM 2531 C C . SER B 1 152 ? -2.979 1.421 -12.945 1 92.5 152 SER B C 1
ATOM 2533 O O . SER B 1 152 ? -3.875 2.01 -13.555 1 92.5 152 SER B O 1
ATOM 2535 N N . ASP B 1 153 ? -1.893 0.836 -13.406 1 86.12 153 ASP B N 1
ATOM 2536 C CA . ASP B 1 153 ? -1.931 0.601 -14.844 1 86.12 153 ASP B CA 1
ATOM 2537 C C . ASP B 1 153 ? -2.984 -0.444 -15.203 1 86.12 153 ASP B C 1
ATOM 2539 O O . ASP B 1 153 ? -3.359 -1.268 -14.367 1 86.12 153 ASP B O 1
ATOM 2543 N N . ALA B 1 154 ? -3.562 -0.371 -16.328 1 74.12 154 ALA B N 1
ATOM 2544 C CA . ALA B 1 154 ? -4.664 -1.233 -16.75 1 74.12 154 ALA B CA 1
ATOM 2545 C C . ALA B 1 154 ? -4.195 -2.676 -16.906 1 74.12 154 ALA B C 1
ATOM 2547 O O . ALA B 1 154 ? -5 -3.609 -16.812 1 74.12 154 ALA B O 1
ATOM 2548 N N . VAL B 1 155 ? -2.961 -2.828 -16.938 1 83.88 155 VAL B N 1
ATOM 2549 C CA . VAL B 1 155 ? -2.537 -4.172 -17.312 1 83.88 155 VAL B CA 1
ATOM 2550 C C . VAL B 1 155 ? -1.847 -4.848 -16.141 1 83.88 155 VAL B C 1
ATOM 2552 O O . VAL B 1 155 ? -0.944 -4.273 -15.523 1 83.88 155 VAL B O 1
ATOM 2555 N N . MET B 1 156 ? -2.408 -6.016 -15.82 1 89.88 156 MET B N 1
ATOM 2556 C CA . MET B 1 156 ? -1.745 -6.863 -14.844 1 89.88 156 MET B CA 1
ATOM 2557 C C . MET B 1 156 ? -0.721 -7.773 -15.508 1 89.88 156 MET B C 1
ATOM 2559 O O . MET B 1 156 ? -1.015 -8.398 -16.531 1 89.88 156 MET B O 1
ATOM 2563 N N . LYS B 1 157 ? 0.497 -7.824 -14.977 1 94.12 157 LYS B N 1
ATOM 2564 C CA . LYS B 1 157 ? 1.562 -8.664 -15.516 1 94.12 157 LYS B CA 1
ATOM 2565 C C . LYS B 1 157 ? 1.821 -9.867 -14.609 1 94.12 157 LYS B C 1
ATOM 2567 O O . LYS B 1 157 ? 1.425 -9.875 -13.445 1 94.12 157 LYS B O 1
ATOM 2572 N N . LYS B 1 158 ? 2.449 -10.836 -15.242 1 95.12 158 LYS B N 1
ATOM 2573 C CA . LYS B 1 158 ? 2.783 -12.055 -14.5 1 95.12 158 LYS B CA 1
ATOM 2574 C C . LYS B 1 158 ? 4.258 -12.07 -14.109 1 95.12 158 LYS B C 1
ATOM 2576 O O . LYS B 1 158 ? 5.117 -11.656 -14.891 1 95.12 158 LYS B O 1
ATOM 2581 N N . ALA B 1 159 ? 4.449 -12.547 -12.938 1 94.56 159 ALA B N 1
ATOM 2582 C CA . ALA B 1 159 ? 5.836 -12.75 -12.539 1 94.56 159 ALA B CA 1
ATOM 2583 C C . ALA B 1 159 ? 6.461 -13.914 -13.297 1 94.56 159 ALA B C 1
ATOM 2585 O O . ALA B 1 159 ? 5.75 -14.773 -13.828 1 94.56 159 ALA B O 1
ATOM 2586 N N . VAL B 1 160 ? 7.758 -13.859 -13.32 1 89.5 160 VAL B N 1
ATOM 2587 C CA . VAL B 1 160 ? 8.484 -14.867 -14.086 1 89.5 160 VAL B CA 1
ATOM 2588 C C . VAL B 1 160 ? 9.031 -15.938 -13.148 1 89.5 160 VAL B C 1
ATOM 2590 O O . VAL B 1 160 ? 9.469 -15.633 -12.039 1 89.5 160 VAL B O 1
ATOM 2593 N N . GLN B 1 161 ? 8.906 -17.188 -13.648 1 88.12 161 GLN B N 1
ATOM 2594 C CA . GLN B 1 161 ? 9.461 -18.281 -12.867 1 88.12 161 GLN B CA 1
ATOM 2595 C C . GLN B 1 161 ? 10.953 -18.469 -13.133 1 88.12 161 GLN B C 1
ATOM 2597 O O . GLN B 1 161 ? 11.406 -18.328 -14.273 1 88.12 161 GLN B O 1
ATOM 2602 N N . ARG B 1 162 ? 11.719 -18.734 -11.977 1 80.62 162 ARG B N 1
ATOM 2603 C CA . ARG B 1 162 ? 13.133 -19.031 -12.148 1 80.62 162 ARG B CA 1
ATOM 2604 C C . ARG B 1 162 ? 13.328 -20.391 -12.82 1 80.62 162 ARG B C 1
ATOM 2606 O O . ARG B 1 162 ? 12.625 -21.359 -12.5 1 80.62 162 ARG B O 1
#

Organism: NCBI:txid2305228

Radius of gyration: 25.61 Å; Cα contacts (8 Å, |Δi|>4): 597; chains: 2; bounding box: 58×80×91 Å

Sequence (324 aa):
MKIVKKLIPGLIVLIGMTTFAQKKAEKYAKLEIEMFPKAKEGYKQVYIQLPMTKNENDLKVEFFVGVEKMLDCNNHFLIGNLKAQDLQGWGYNYYEVDSKGETGGTLMACPDNKLSKKFVSLQPEIVSYNSKLPLVFYVPNNLEVRYRILRSDAVMKKAVQRMKIVKKLIPGLIVLIGMTTFAQKKAEKYAKLEIEMFPKAKEGYKQVYIQLPMTKNENDLKVEFFVGVEKMLDCNNHFLIGNLKAQDLQGWGYNYYEVDSKGETGGTLMACPDNKLSKKFVSLQPEIVSYNSKLPLVFYVPNNLEVRYRILRSDAVMKKAVQR